Protein 5ZWU (pdb70)

Radius of gyration: 21.48 Å; Cα contacts (8 Å, |Δi|>4): 647; chains: 1; bounding box: 39×66×46 Å

CATH classification: 1.20.1050.90

Solvent-accessible surface area: 16243 Å² total; per-residue (Å²): 17,90,0,41,16,0,95,13,165,29,0,60,64,4,58,5,150,45,4,156,4,42,78,24,22,1,2,1,35,20,105,71,55,117,3,3,28,1,0,0,6,0,0,20,3,0,5,3,11,78,33,111,48,50,68,98,87,16,6,90,184,81,88,117,67,1,49,0,2,0,59,1,79,17,143,120,33,77,47,104,2,28,0,106,9,10,102,88,41,71,54,7,33,24,84,56,141,179,27,64,34,98,43,1,48,74,9,3,5,3,1,11,17,15,49,80,19,13,78,17,1,46,17,74,89,107,63,4,38,37,16,0,30,104,6,5,10,34,26,26,171,134,0,6,46,4,48,35,28,10,112,123,4,26,192,84,3,35,58,45,16,84,82,47,88,46,58,25,65,41,72,28,138,61,0,6,160,34,0,58,54,2,8,51,42,3,88,166,19,14,167,126,2,27,79,13,0,136,102,15,4,73,63,16,34,114,65,101,2,22,28,107,26,75,56,57,3,23,130,18,0,81,146,17,5,101,94,9,135,85,109,1,69,91,65,28,90,1,32,15,0,2,42,72,1,26,1,7,2,18,11,98,60,111,32,0,65,174,83,16,62,146,49,54,0,60,15,0,5,8,0,7,56,6,0,6,2,76,10,0,16,95,96,42,64,16,36,2,1,0,0,6,12,44,24,13,93,115,27,83,104,68,49,95,162,27,5,39,53,52,1,112,84,25,70,4,0,0,1,1,8,120,135,26,8,136,81,21,82,62,4,32,4,88,220,9,70,25,119,58,138

Sequence (341 aa):
MRRLLLFRQRNFRNLALEAYRRPPPGLSALVGANAQGKTSLLLGIHLALGGEVPLGLADLVRFGEEEAWLHAEEVETELGAYRRLEHRLGPGGREVLLNGKRVSLRTLWELPGSVLVSPLDLEAVLGPKEERRAYLDRLIARRFSRRYAALLSAYEKALRQRNALLKAGGEGLSAWDRELARYGDEIVALRRRFLRRFAPILREVHAALAAKEAGLRLEETAGEGVLRALEASRAEERERGQTLVGPHRDDLVFLLEGRPAHRFASRGEAKTLALALRLAEHRLLGEHHGEPPLLLVDEWGEELDEARRRAVLAYAQALPQAILAGLEAPPGVPVCSVVRGVVLCP

Secondary structure (DSSP, 8-state):
-EEEEEEEESBTT---S-B-PPSEEEEEE-S-HHHHHHHHHHHHHHTT------GGGTB-TT-S-EEEEEEEEETTEEEEEEEEEETTEEEEEETTEE--GGGGGGS--EEEE-TTHHHHHHS-HHHHHHHHHHHHHTT-HHHHHHHHHHHHHHHHHHHHHHTSS--THHHHHHHHHHHHHHHHHHHHHHHHHHHHHHHHHHHH-SSPEEEEEE-SSTT-HHHHHHHTHHHHHHHTS---SGGG-EEEEEETTEEHHHH--HHHHHHHHHHHHHHHHHHHHHHHSSPPEEEES-SSSS--HHHHHHHHHHHTTSSEEEEESSSPPTTS-EEEEETTEEE--

Foldseek 3Di:
DAWQKKAKDQFAQFDAGIDGDDWFEFEEAEDDQVLQQSVLVLQQVQLLDDDDDDPCNGGHPPDFKMKMWIWDQAPVGIWIWMWIDGPVGIFIDINRHTDPSLVSLLTQGEFELHPCQLCLLQDDQLSVLVVLLVLLVSQDVLSVVLVVQLVVLQVVLLVQLLVAPHPSVVSQVSNQVSQVVNVVSSVVVQVLLFVQLQVLLVQQDDWGKGKDKAFQAVVTSSVSCVVCVVVCSVVSHDQGTSSNIGMFMDTNRHGCNVPPDSVRSSSSSVSSRVSSQVVSCVSNVATHEYEYRALPDPDDPSNNCSVCVVSSPHRHYYYYHNDDPPPHQYWYADSNYTHRD

B-factor: mean 31.29, std 16.87, range [8.99, 182.15]

Nearest PDB structures (foldseek):
  8bpr-assembly1_B  TM=8.824E-01  e=1.760E-58  Thermus thermophilus HB8
  8a93-assembly1_A  TM=8.760E-01  e=4.533E-59  Thermus thermophilus HB8
  2o5v-assembly1_A  TM=8.937E-01  e=1.169E-32  Deinococcus radiodurans
  5z68-assembly2_C  TM=8.831E-01  e=7.562E-28  Caldanaerobacter subterraneus subsp. tengcongensis MB4
  5z69-assembly1_B  TM=8.453E-01  e=2.584E-28  Caldanaerobacter subterraneus subsp. tengcongensis MB4

InterPro domains:
  IPR001238 DNA-binding, RecF [MF_00365] (1-343)
  IPR001238 DNA-binding, RecF [TIGR00611] (9-315)
  IPR027417 P-loop containing nucleoside triphosphate hydrolase [G3DSA:3.40.50.300] (9-321)
  IPR027417 P-loop containing nucleoside triphosphate hydrolase [SSF52540] (1-314)
  IPR042174 DNA-binding RecF, domain 2 [G3DSA:1.20.1050.90] (116-288)

Organism: Thermus thermophilus (strain ATCC 27634 / DSM 579 / HB8) (NCBI:txid300852)

Structure (mmCIF, N/CA/C/O backbone):
data_5ZWU
#
_entry.id   5ZWU
#
_cell.length_a   37.700
_cell.length_b   74.380
_cell.length_c   153.359
_cell.angle_alpha   90.00
_cell.angle_beta   90.00
_cell.angle_gamma   90.00
#
_symmetry.space_group_name_H-M   'P 2 21 21'
#
loop_
_entity.id
_entity.type
_entity.pdbx_description
1 polymer 'DNA replication and repair protein RecF'
2 water water
#
loop_
_atom_site.group_PDB
_atom_site.id
_atom_site.type_symbol
_atom_site.label_atom_id
_atom_site.label_alt_id
_atom_site.label_comp_id
_atom_site.label_asym_id
_atom_site.label_entity_id
_atom_site.label_seq_id
_atom_site.pdbx_PDB_ins_code
_atom_site.Cartn_x
_atom_site.Cartn_y
_atom_site.Cartn_z
_atom_site.occupancy
_atom_site.B_iso_or_equiv
_atom_site.auth_seq_id
_atom_site.auth_comp_id
_atom_site.auth_asym_id
_atom_site.auth_atom_id
_atom_site.pdbx_PDB_model_num
ATOM 1 N N . MET A 1 1 ? -11.012 3.765 23.790 1.00 30.70 1 MET A N 1
ATOM 2 C CA . MET A 1 1 ? -12.018 3.598 22.659 1.00 29.10 1 MET A CA 1
ATOM 3 C C . MET A 1 1 ? -13.027 4.707 23.030 1.00 30.43 1 MET A C 1
ATOM 4 O O . MET A 1 1 ? -13.432 4.900 24.277 1.00 37.92 1 MET A O 1
ATOM 9 N N A ARG A 1 2 ? -13.431 5.470 22.028 0.50 20.73 2 ARG A N 1
ATOM 10 N N B ARG A 1 2 ? -13.473 5.388 22.003 0.50 21.56 2 ARG A N 1
ATOM 11 C CA A ARG A 1 2 ? -14.531 6.385 22.171 0.50 18.07 2 ARG A CA 1
ATOM 12 C CA B ARG A 1 2 ? -14.524 6.309 22.139 0.50 18.53 2 ARG A CA 1
ATOM 13 C C A ARG A 1 2 ? -15.469 6.231 20.991 0.50 15.72 2 ARG A C 1
ATOM 14 C C B ARG A 1 2 ? -15.447 6.093 20.963 0.50 16.14 2 ARG A C 1
ATOM 15 O O A ARG A 1 2 ? -15.051 6.418 19.851 0.50 15.78 2 ARG A O 1
ATOM 16 O O B ARG A 1 2 ? -14.999 6.044 19.817 0.50 18.24 2 ARG A O 1
ATOM 31 N N . LEU A 1 3 ? -16.700 5.825 21.261 1.00 13.26 3 LEU A N 1
ATOM 32 C CA . LEU A 1 3 ? -17.761 5.898 20.276 1.00 13.78 3 LEU A CA 1
ATOM 33 C C . LEU A 1 3 ? -18.221 7.326 20.199 1.00 13.47 3 LEU A C 1
ATOM 34 O O . LEU A 1 3 ? -18.715 7.880 21.167 1.00 15.16 3 LEU A O 1
ATOM 39 N N . LEU A 1 4 ? -18.044 7.942 19.009 1.00 14.20 4 LEU A N 1
ATOM 40 C CA . LEU A 1 4 ? -18.386 9.326 18.784 1.00 16.42 4 LEU A CA 1
ATOM 41 C C . LEU A 1 4 ? -19.798 9.498 18.269 1.00 16.37 4 LEU A C 1
ATOM 42 O O . LEU A 1 4 ? -20.488 10.441 18.653 1.00 17.97 4 LEU A O 1
ATOM 47 N N . LEU A 1 5 ? -20.241 8.543 17.470 1.00 15.30 5 LEU A N 1
ATOM 48 C CA . LEU A 1 5 ? -21.486 8.657 16.741 1.00 14.98 5 LEU A CA 1
ATOM 49 C C . LEU A 1 5 ? -21.978 7.290 16.294 1.00 14.51 5 LEU A C 1
ATOM 50 O O . LEU A 1 5 ? -21.238 6.458 15.785 1.00 15.65 5 LEU A O 1
ATOM 55 N N . PHE A 1 6 ? -23.269 7.095 16.532 1.00 15.10 6 PHE A N 1
ATOM 56 C CA . PHE A 1 6 ? -23.987 5.937 16.064 1.00 14.35 6 PHE A CA 1
ATOM 57 C C . PHE A 1 6 ? -25.193 6.406 15.240 1.00 15.43 6 PHE A C 1
ATOM 58 O O . PHE A 1 6 ? -25.930 7.283 15.667 1.00 17.67 6 PHE A O 1
ATOM 66 N N . ARG A 1 7 ? -25.318 5.841 14.030 1.00 15.28 7 ARG A N 1
ATOM 67 C CA . ARG A 1 7 ? -26.442 6.109 13.165 1.00 16.96 7 ARG A CA 1
ATOM 68 C C . ARG A 1 7 ? -27.036 4.770 12.696 1.00 17.71 7 ARG A C 1
ATOM 69 O O . ARG A 1 7 ? -26.392 3.736 12.713 1.00 17.04 7 ARG A O 1
ATOM 77 N N . GLN A 1 8 ? -28.319 4.775 12.363 1.00 19.60 8 GLN A N 1
ATOM 78 C CA . GLN A 1 8 ? -28.952 3.556 11.943 1.00 20.42 8 GLN A CA 1
ATOM 79 C C . GLN A 1 8 ? -30.117 3.903 11.042 1.00 21.44 8 GLN A C 1
ATOM 80 O O . GLN A 1 8 ? -30.589 5.057 11.049 1.00 21.94 8 GLN A O 1
ATOM 86 N N . ARG A 1 9 ? -30.533 2.896 10.271 1.00 18.22 9 ARG A N 1
ATOM 87 C CA . ARG A 1 9 ? -31.836 2.929 9.529 1.00 19.75 9 ARG A CA 1
ATOM 88 C C . ARG A 1 9 ? -32.485 1.542 9.559 1.00 21.89 9 ARG A C 1
ATOM 89 O O . ARG A 1 9 ? -31.810 0.548 9.259 1.00 22.88 9 ARG A O 1
ATOM 97 N N . ASN A 1 10 ? -33.789 1.478 9.966 1.00 20.18 10 ASN A N 1
ATOM 98 C CA . ASN A 1 10 ? -34.550 0.252 9.957 1.00 22.74 10 ASN A CA 1
ATOM 99 C C . ASN A 1 10 ? -34.036 -0.877 10.824 1.00 23.59 10 ASN A C 1
ATOM 100 O O . ASN A 1 10 ? -34.295 -2.045 10.538 1.00 26.47 10 ASN A O 1
ATOM 105 N N . PHE A 1 11 ? -33.267 -0.569 11.864 1.00 22.80 11 PHE A N 1
ATOM 106 C CA . PHE A 1 11 ? -32.821 -1.608 12.808 1.00 21.47 11 PHE A CA 1
ATOM 107 C C . PHE A 1 11 ? -33.842 -1.802 13.900 1.00 24.56 11 PHE A C 1
ATOM 108 O O . PHE A 1 11 ? -34.127 -0.863 14.609 1.00 24.64 11 PHE A O 1
ATOM 116 N N . ARG A 1 12 ? -34.392 -3.008 13.987 1.00 23.58 12 ARG A N 1
ATOM 117 C CA . ARG A 1 12 ? -35.404 -3.365 14.975 1.00 25.04 12 ARG A CA 1
ATOM 118 C C . ARG A 1 12 ? -36.436 -2.216 15.036 1.00 29.51 12 ARG A C 1
ATOM 119 O O . ARG A 1 12 ? -36.920 -1.825 13.955 1.00 32.25 12 ARG A O 1
ATOM 127 N N . ASN A 1 13 ? -36.696 -1.650 16.231 1.00 31.85 13 ASN A N 1
ATOM 128 C CA . ASN A 1 13 ? -37.629 -0.593 16.515 1.00 28.57 13 ASN A CA 1
ATOM 129 C C . ASN A 1 13 ? -37.043 0.832 16.667 1.00 33.23 13 ASN A C 1
ATOM 130 O O . ASN A 1 13 ? -37.728 1.721 17.236 1.00 35.16 13 ASN A O 1
ATOM 135 N N . LEU A 1 14 ? -35.809 1.067 16.212 1.00 27.20 14 LEU A N 1
ATOM 136 C CA . LEU A 1 14 ? -35.174 2.389 16.321 1.00 30.67 14 LEU A CA 1
ATOM 137 C C . LEU A 1 14 ? -35.602 3.412 15.264 1.00 29.83 14 LEU A C 1
ATOM 138 O O . LEU A 1 14 ? -35.917 3.016 14.102 1.00 30.89 14 LEU A O 1
ATOM 143 N N . ALA A 1 15 ? -35.626 4.716 15.650 1.00 28.43 15 ALA A N 1
ATOM 144 C CA . ALA A 1 15 ? -35.939 5.806 14.732 1.00 30.28 15 ALA A CA 1
ATOM 145 C C . ALA A 1 15 ? -34.907 6.888 14.727 1.00 34.33 15 ALA A C 1
ATOM 146 O O . ALA A 1 15 ? -35.080 7.852 14.003 1.00 36.34 15 ALA A O 1
ATOM 148 N N . LEU A 1 16 ? -33.812 6.742 15.472 1.00 33.62 16 LEU A N 1
ATOM 149 C CA . LEU A 1 16 ? -32.916 7.839 15.640 1.00 29.58 16 LEU A CA 1
ATOM 150 C C . LEU A 1 16 ? -32.195 8.039 14.345 1.00 27.22 16 LEU A C 1
ATOM 151 O O . LEU A 1 16 ? -31.971 7.059 13.597 1.00 28.94 16 LEU A O 1
ATOM 156 N N . GLU A 1 17 ? -31.804 9.296 14.101 1.00 32.56 17 GLU A N 1
ATOM 157 C CA . GLU A 1 17 ? -30.872 9.577 13.005 1.00 37.51 17 GLU A CA 1
ATOM 158 C C . GLU A 1 17 ? -29.452 9.537 13.507 1.00 31.58 17 GLU A C 1
ATOM 159 O O . GLU A 1 17 ? -28.607 9.016 12.784 1.00 40.21 17 GLU A O 1
ATOM 165 N N . ALA A 1 18 ? -29.197 10.055 14.722 1.00 25.48 18 ALA A N 1
ATOM 166 C CA . ALA A 1 18 ? -27.894 10.036 15.243 1.00 27.02 18 ALA A CA 1
ATOM 167 C C . ALA A 1 18 ? -27.955 9.913 16.778 1.00 27.91 18 ALA A C 1
ATOM 168 O O . ALA A 1 18 ? -28.906 10.362 17.400 1.00 36.11 18 ALA A O 1
ATOM 170 N N . TYR A 1 19 ? -26.963 9.268 17.355 1.00 24.02 19 TYR A N 1
ATOM 171 C CA . TYR A 1 19 ? -26.768 9.225 18.845 1.00 22.51 19 TYR A CA 1
ATOM 172 C C . TYR A 1 19 ? -25.315 9.469 19.098 1.00 20.03 19 TYR A C 1
ATOM 173 O O . TYR A 1 19 ? -24.465 8.764 18.500 1.00 17.84 19 TYR A O 1
ATOM 182 N N . ARG A 1 20 ? -25.030 10.461 19.955 1.00 20.17 20 ARG A N 1
ATOM 183 C CA A ARG A 1 20 ? -23.674 10.897 20.240 0.50 19.74 20 ARG A CA 1
ATOM 184 C CA B ARG A 1 20 ? -23.676 10.882 20.229 0.50 19.05 20 ARG A CA 1
ATOM 185 C C . ARG A 1 20 ? -23.478 10.730 21.736 1.00 20.13 20 ARG A C 1
ATOM 186 O O . ARG A 1 20 ? -23.730 11.670 22.481 1.00 24.83 20 ARG A O 1
ATOM 201 N N . PRO A 1 21 ? -23.074 9.530 22.167 1.00 16.65 21 PRO A N 1
ATOM 202 C CA . PRO A 1 21 ? -22.880 9.343 23.620 1.00 17.13 21 PRO A CA 1
ATOM 203 C C . PRO A 1 21 ? -21.796 10.209 24.132 1.00 19.03 21 PRO A C 1
ATOM 204 O O . PRO A 1 21 ? -20.808 10.445 23.446 1.00 23.50 21 PRO A O 1
ATOM 208 N N . PRO A 1 22 ? -21.881 10.617 25.384 1.00 21.96 22 PRO A N 1
ATOM 209 C CA . PRO A 1 22 ? -20.713 11.332 25.916 1.00 22.18 22 PRO A CA 1
ATOM 210 C C . PRO A 1 22 ? -19.528 10.413 26.219 1.00 19.65 22 PRO A C 1
ATOM 211 O O . PRO A 1 22 ? -19.701 9.220 26.323 1.00 17.67 22 PRO A O 1
ATOM 215 N N . PRO A 1 23 ? -18.322 10.997 26.442 1.00 19.45 23 PRO A N 1
ATOM 216 C CA . PRO A 1 23 ? -17.252 10.210 27.031 1.00 20.49 23 PRO A CA 1
ATOM 217 C C . PRO A 1 23 ? -17.641 9.824 28.439 1.00 17.16 23 PRO A C 1
ATOM 218 O O . PRO A 1 23 ? -18.594 10.337 29.023 1.00 17.25 23 PRO A O 1
ATOM 222 N N . GLY A 1 24 ? -16.936 8.858 28.921 1.00 15.78 24 GLY A N 1
ATOM 223 C CA . GLY A 1 24 ? -17.143 8.379 30.297 1.00 14.69 24 GLY A CA 1
ATOM 224 C C . GLY A 1 24 ? -18.396 7.526 30.383 1.00 15.34 24 GLY A C 1
ATOM 225 O O . GLY A 1 24 ? -18.770 6.807 29.439 1.00 13.44 24 GLY A O 1
ATOM 226 N N . LEU A 1 25 ? -19.014 7.559 31.548 1.00 12.51 25 LEU A N 1
ATOM 227 C CA . LEU A 1 25 ? -20.114 6.699 31.847 1.00 13.84 25 LEU A CA 1
ATOM 228 C C . LEU A 1 25 ? -21.408 7.451 31.708 1.00 12.77 25 LEU A C 1
ATOM 229 O O . LEU A 1 25 ? -21.545 8.553 32.280 1.00 15.21 25 LEU A O 1
ATOM 234 N N . SER A 1 26 ? -22.356 6.872 30.972 1.00 12.80 26 SER A N 1
ATOM 235 C CA . SER A 1 26 ? -23.659 7.445 30.842 1.00 15.07 26 SER A CA 1
ATOM 236 C C . SER A 1 26 ? -24.720 6.368 30.878 1.00 13.83 26 SER A C 1
ATOM 237 O O . SER A 1 26 ? -24.437 5.187 30.831 1.00 13.05 26 SER A O 1
ATOM 240 N N . ALA A 1 27 ? -25.969 6.828 31.037 1.00 14.26 27 ALA A N 1
ATOM 241 C CA . ALA A 1 27 ? -27.113 5.888 31.183 1.00 15.63 27 ALA A CA 1
ATOM 242 C C . ALA A 1 27 ? -28.259 6.283 30.268 1.00 16.63 27 ALA A C 1
ATOM 243 O O . ALA A 1 27 ? -28.451 7.475 29.999 1.00 20.79 27 ALA A O 1
ATOM 245 N N . LEU A 1 28 ? -28.952 5.270 29.757 1.00 16.32 28 LEU A N 1
ATOM 246 C CA . LEU A 1 28 ? -30.116 5.451 28.925 1.00 17.99 28 LEU A CA 1
ATOM 247 C C . LEU A 1 28 ? -31.286 5.142 29.794 1.00 20.67 28 LEU A C 1
ATOM 248 O O . LEU A 1 28 ? -31.324 4.078 30.484 1.00 24.24 28 LEU A O 1
ATOM 253 N N . VAL A 1 29 ? -32.232 6.079 29.806 1.00 19.84 29 VAL A N 1
ATOM 254 C CA . VAL A 1 29 ? -33.440 5.913 30.604 1.00 23.23 29 VAL A CA 1
ATOM 255 C C . VAL A 1 29 ? -34.631 6.085 29.686 1.00 21.35 29 VAL A C 1
ATOM 256 O O . VAL A 1 29 ? -34.513 6.548 28.540 1.00 28.28 29 VAL A O 1
ATOM 260 N N . GLY A 1 30 ? -35.779 5.652 30.162 1.00 24.96 30 GLY A N 1
ATOM 261 C CA . GLY A 1 30 ? -37.005 5.632 29.382 1.00 24.67 30 GLY A CA 1
ATOM 262 C C . GLY A 1 30 ? -37.856 4.435 29.746 1.00 25.09 30 GLY A C 1
ATOM 263 O O . GLY A 1 30 ? -37.368 3.405 30.208 1.00 27.68 30 GLY A O 1
ATOM 264 N N . ALA A 1 31 ? -39.132 4.566 29.442 1.00 24.97 31 ALA A N 1
ATOM 265 C CA . ALA A 1 31 ? -40.101 3.522 29.724 1.00 28.00 31 ALA A CA 1
ATOM 266 C C . ALA A 1 31 ? -40.018 2.310 28.815 1.00 26.37 31 ALA A C 1
ATOM 267 O O . ALA A 1 31 ? -40.498 1.241 29.205 1.00 29.39 31 ALA A O 1
ATOM 269 N N . ASN A 1 32 ? -39.422 2.474 27.629 1.00 19.14 32 ASN A N 1
ATOM 270 C CA . ASN A 1 32 ? -39.393 1.389 26.685 1.00 18.01 32 ASN A CA 1
ATOM 271 C C . ASN A 1 32 ? -38.089 0.641 26.781 1.00 15.94 32 ASN A C 1
ATOM 272 O O . ASN A 1 32 ? -37.050 1.022 26.167 1.00 19.85 32 ASN A O 1
ATOM 277 N N . ALA A 1 33 ? -38.126 -0.455 27.484 1.00 15.58 33 ALA A N 1
ATOM 278 C CA . ALA A 1 33 ? -36.937 -1.261 27.641 1.00 15.66 33 ALA A CA 1
ATOM 279 C C . ALA A 1 33 ? -36.476 -1.929 26.345 1.00 13.56 33 ALA A C 1
ATOM 280 O O . ALA A 1 33 ? -35.264 -2.171 26.120 1.00 16.38 33 ALA A O 1
ATOM 282 N N . GLN A 1 34 ? -37.434 -2.231 25.488 1.00 17.07 34 GLN A N 1
ATOM 283 C CA . GLN A 1 34 ? -37.098 -2.860 24.211 1.00 16.37 34 GLN A CA 1
ATOM 284 C C . GLN A 1 34 ? -36.278 -1.892 23.325 1.00 14.74 34 GLN A C 1
ATOM 285 O O . GLN A 1 34 ? -35.361 -2.338 22.609 1.00 16.95 34 GLN A O 1
ATOM 291 N N . GLY A 1 35 ? -36.655 -0.630 23.320 1.00 17.37 35 GLY A N 1
ATOM 292 C CA . GLY A 1 35 ? -35.911 0.387 22.603 1.00 17.65 35 GLY A CA 1
ATOM 293 C C . GLY A 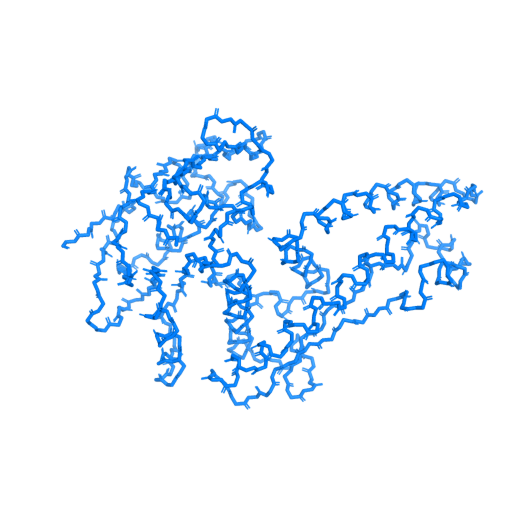1 35 ? -34.474 0.524 23.034 1.00 15.27 35 GLY A C 1
ATOM 294 O O . GLY A 1 35 ? -33.514 0.604 22.256 1.00 17.95 35 GLY A O 1
ATOM 295 N N . LYS A 1 36 ? -34.287 0.483 24.337 1.00 14.56 36 LYS A N 1
ATOM 296 C CA . LYS A 1 36 ? -32.947 0.550 24.879 1.00 16.86 36 LYS A CA 1
ATOM 297 C C . LYS A 1 36 ? -32.145 -0.682 24.523 1.00 14.82 36 LYS A C 1
ATOM 298 O O . LYS A 1 36 ? -30.944 -0.571 24.178 1.00 14.54 36 LYS A O 1
ATOM 304 N N . THR A 1 37 ? -32.764 -1.870 24.638 1.00 14.04 37 THR A N 1
ATOM 305 C CA . THR A 1 37 ? -32.093 -3.099 24.320 1.00 13.61 37 THR A CA 1
ATOM 306 C C . THR A 1 37 ? -31.652 -3.114 22.834 1.00 14.05 37 THR A C 1
ATOM 307 O O . THR A 1 37 ? -30.549 -3.495 22.528 1.00 15.95 37 THR A O 1
ATOM 311 N N . SER A 1 38 ? -32.534 -2.608 21.954 1.00 13.92 38 SER A N 1
ATOM 312 C CA . SER A 1 38 ? -32.181 -2.510 20.522 1.00 15.28 38 SER A CA 1
ATOM 313 C C . SER A 1 38 ? -31.095 -1.545 20.249 1.00 16.13 38 SER A C 1
ATOM 314 O O . SER A 1 38 ? -30.264 -1.803 19.384 1.00 16.72 38 SER A O 1
ATOM 317 N N . LEU A 1 39 ? -31.081 -0.429 20.960 1.00 14.10 39 LEU A N 1
ATOM 318 C CA . LEU A 1 39 ? -30.023 0.562 20.785 1.00 13.66 39 LEU A CA 1
ATOM 319 C C . LEU A 1 39 ? -28.644 -0.037 21.148 1.00 11.90 39 LEU A C 1
ATOM 320 O O . LEU A 1 39 ? -27.664 0.080 20.411 1.00 13.82 39 LEU A O 1
ATOM 325 N N . LEU A 1 40 ? -28.554 -0.642 22.341 1.00 12.80 40 LEU A N 1
ATOM 326 C CA . LEU A 1 40 ? -27.328 -1.256 22.755 1.00 12.83 40 LEU A CA 1
ATOM 327 C C . LEU A 1 40 ? -26.889 -2.388 21.801 1.00 11.69 40 LEU A C 1
ATOM 328 O O . LEU A 1 40 ? -25.676 -2.521 21.494 1.00 13.48 40 LEU A O 1
ATOM 333 N N . LEU A 1 41 ? -27.852 -3.167 21.344 1.00 12.87 41 LEU A N 1
ATOM 334 C CA . LEU A 1 41 ? -27.546 -4.269 20.431 1.00 13.46 41 LEU A CA 1
ATOM 335 C C . LEU A 1 41 ? -27.072 -3.685 19.086 1.00 14.63 41 LEU A C 1
ATOM 336 O O . LEU A 1 41 ? -26.094 -4.210 18.542 1.00 15.03 41 LEU A O 1
ATOM 341 N N . GLY A 1 42 ? -27.705 -2.613 18.612 1.00 12.95 42 GLY A N 1
ATOM 342 C CA . GLY A 1 42 ? -27.302 -1.974 17.324 1.00 15.40 42 GLY A CA 1
ATOM 343 C C . GLY A 1 42 ? -25.885 -1.455 17.409 1.00 12.25 42 GLY A C 1
ATOM 344 O O . GLY A 1 42 ? -25.072 -1.601 16.470 1.00 13.44 42 GLY A O 1
ATOM 345 N N . ILE A 1 43 ? -25.521 -0.833 18.542 1.00 12.68 43 ILE A N 1
ATOM 346 C CA . ILE A 1 43 ? -24.156 -0.339 18.755 1.00 11.45 43 ILE A CA 1
ATOM 347 C C . ILE A 1 43 ? -23.205 -1.495 18.746 1.00 10.88 43 ILE A C 1
ATOM 348 O O . ILE A 1 43 ? -22.135 -1.439 18.069 1.00 12.28 43 ILE A O 1
ATOM 353 N N . HIS A 1 44 ? -23.535 -2.551 19.499 1.00 10.84 44 HIS A N 1
ATOM 354 C CA . HIS A 1 44 ? -22.648 -3.716 19.572 1.00 11.40 44 HIS A CA 1
ATOM 355 C C . HIS A 1 44 ? -22.393 -4.301 18.184 1.00 12.32 44 HIS A C 1
ATOM 356 O O . HIS A 1 44 ? -21.224 -4.649 17.882 1.00 13.70 44 HIS A O 1
ATOM 363 N N . LEU A 1 45 ? -23.453 -4.487 17.400 1.00 13.07 45 LEU A N 1
ATOM 364 C CA . LEU A 1 45 ? -23.266 -5.056 16.063 1.00 12.30 45 LEU A CA 1
ATOM 365 C C . LEU A 1 45 ? -22.484 -4.085 15.205 1.00 13.20 45 LEU A C 1
ATOM 366 O O . LEU A 1 45 ? -21.643 -4.521 14.423 1.00 13.92 45 LEU A O 1
ATOM 371 N N . ALA A 1 46 ? -22.740 -2.794 15.318 1.00 11.93 46 ALA A N 1
ATOM 372 C CA . ALA A 1 46 ? -21.948 -1.767 14.563 1.00 12.78 46 ALA A CA 1
ATOM 373 C C . ALA A 1 46 ? -20.487 -1.867 14.789 1.00 12.09 46 ALA A C 1
ATOM 374 O O . ALA A 1 46 ? -19.646 -1.638 13.890 1.00 14.31 46 ALA A O 1
ATOM 376 N N . LEU A 1 47 ? -20.140 -2.193 16.030 1.00 12.59 47 LEU A N 1
ATOM 377 C CA . LEU A 1 47 ? -18.732 -2.321 16.358 1.00 11.81 47 LEU A CA 1
ATOM 378 C C . LEU A 1 47 ? -18.128 -3.691 16.089 1.00 16.33 47 LEU A C 1
ATOM 379 O O . LEU A 1 47 ? -16.945 -3.897 16.392 1.00 16.68 47 LEU A O 1
ATOM 384 N N . GLY A 1 48 ? -18.895 -4.617 15.497 1.00 13.71 48 GLY A N 1
ATOM 385 C CA . GLY A 1 48 ? -18.373 -5.913 15.140 1.00 16.22 48 GLY A CA 1
ATOM 386 C C . GLY A 1 48 ? -18.921 -7.105 15.871 1.00 17.18 48 GLY A C 1
ATOM 387 O O . GLY A 1 48 ? -18.429 -8.206 15.654 1.00 19.52 48 GLY A O 1
ATOM 388 N N . GLY A 1 49 ? -19.913 -6.863 16.755 1.00 16.43 49 GLY A N 1
ATOM 389 C CA . GLY A 1 49 ? -20.576 -7.913 17.479 1.00 20.70 49 GLY A CA 1
ATOM 390 C C . GLY A 1 49 ? -21.346 -8.879 16.622 1.00 24.90 49 GLY A C 1
ATOM 391 O O . GLY A 1 49 ? -21.692 -8.581 15.486 1.00 23.10 49 GLY A O 1
ATOM 392 N N . GLU A 1 50 ? -21.704 -9.998 17.206 1.00 32.24 50 GLU A N 1
ATOM 393 C CA . GLU A 1 50 ? -22.542 -10.971 16.541 1.00 39.20 50 GLU A CA 1
ATOM 394 C C . GLU A 1 50 ? -23.619 -11.336 17.483 1.00 46.25 50 GLU A C 1
ATOM 395 O O . GLU A 1 50 ? -23.355 -11.335 18.668 1.00 63.36 50 GLU A O 1
ATOM 401 N N . VAL A 1 51 ? -24.823 -11.582 16.983 1.00 46.27 51 VAL A N 1
ATOM 402 C CA . VAL A 1 51 ? -25.910 -12.177 17.807 1.00 45.61 51 VAL A CA 1
ATOM 403 C C . VAL A 1 51 ? -26.784 -13.108 16.966 1.00 51.21 51 VAL A C 1
ATOM 404 O O . VAL A 1 51 ? -26.912 -12.910 15.773 1.00 60.40 51 VAL A O 1
ATOM 408 N N . PRO A 1 52 ? -27.401 -14.116 17.602 1.00 53.41 52 PRO A N 1
ATOM 409 C CA . PRO A 1 52 ? -28.319 -15.125 17.019 1.00 47.88 52 PRO A CA 1
ATOM 410 C C . PRO A 1 52 ? -29.745 -14.759 16.532 1.00 52.14 52 PRO A C 1
ATOM 411 O O . PRO A 1 52 ? -30.705 -15.395 16.995 1.00 77.23 52 PRO A O 1
ATOM 415 N N . LEU A 1 53 ? -29.906 -13.850 15.587 1.00 48.09 53 LEU A N 1
ATOM 416 C CA . LEU A 1 53 ? -31.227 -13.348 15.268 1.00 46.03 53 LEU A CA 1
ATOM 417 C C . LEU A 1 53 ? -31.601 -13.416 13.766 1.00 51.25 53 LEU A C 1
ATOM 418 O O . LEU A 1 53 ? -30.923 -12.896 12.906 1.00 43.65 53 LEU A O 1
ATOM 423 N N . GLY A 1 54 ? -32.766 -13.993 13.486 1.00 53.87 54 GLY A N 1
ATOM 424 C CA . GLY A 1 54 ? -33.337 -13.872 12.167 1.00 59.15 54 GLY A CA 1
ATOM 425 C C . GLY A 1 54 ? -33.394 -12.409 11.729 1.00 53.98 54 GLY A C 1
ATOM 426 O O . GLY A 1 54 ? -33.589 -11.460 12.539 1.00 57.83 54 GLY A O 1
ATOM 427 N N . LEU A 1 55 ? -33.228 -12.244 10.429 1.00 43.21 55 LEU A N 1
ATOM 428 C CA . LEU A 1 55 ? -33.358 -10.972 9.778 1.00 45.62 55 LEU A CA 1
ATOM 429 C C . LEU A 1 55 ? -34.662 -10.197 10.194 1.00 47.13 55 LEU A C 1
ATOM 430 O O . LEU A 1 55 ? -34.564 -8.975 10.437 1.00 47.73 55 LEU A O 1
ATOM 435 N N . ALA A 1 56 ? -35.829 -10.869 10.363 1.00 47.19 56 ALA A N 1
ATOM 436 C CA . ALA A 1 56 ? -37.062 -10.161 10.829 1.00 44.05 56 ALA A CA 1
ATOM 437 C C . ALA A 1 56 ? -36.919 -9.674 12.275 1.00 42.83 56 ALA A C 1
ATOM 438 O O . ALA A 1 56 ? -37.677 -8.804 12.731 1.00 56.97 56 ALA A O 1
ATOM 440 N N . ASP A 1 57 ? -35.969 -10.248 13.005 1.00 39.88 57 ASP A N 1
ATOM 441 C CA . ASP A 1 57 ? -35.566 -9.671 14.337 1.00 40.21 57 ASP A CA 1
ATOM 442 C C . ASP A 1 57 ? -34.357 -8.771 14.373 1.00 35.82 57 ASP A C 1
ATOM 443 O O . ASP A 1 57 ? -33.983 -8.311 15.462 1.00 44.37 57 ASP A O 1
ATOM 448 N N . LEU A 1 58 ? -33.684 -8.574 13.237 1.00 32.81 58 LEU A N 1
ATOM 449 C CA . LEU A 1 58 ? -32.778 -7.434 13.115 1.00 35.48 58 LEU A CA 1
ATOM 450 C C . LEU A 1 58 ? -33.336 -6.274 12.291 1.00 29.22 58 LEU A C 1
ATOM 451 O O . LEU A 1 58 ? -33.063 -5.140 12.588 1.00 29.90 58 LEU A O 1
ATOM 456 N N . VAL A 1 59 ? -34.041 -6.585 11.185 1.00 32.94 59 VAL A N 1
ATOM 457 C CA . VAL A 1 59 ? -34.647 -5.549 10.326 1.00 35.13 59 VAL A CA 1
ATOM 458 C C . VAL A 1 59 ? -36.100 -5.186 10.713 1.00 31.26 59 VAL A C 1
ATOM 459 O O . VAL A 1 59 ? -36.887 -6.069 10.946 1.00 45.17 59 VAL A O 1
ATOM 463 N N . ARG A 1 60 ? -36.422 -3.884 10.740 1.00 31.93 60 ARG A N 1
ATOM 464 C CA . ARG A 1 60 ? -37.751 -3.361 10.978 1.00 31.69 60 ARG A CA 1
ATOM 465 C C . ARG A 1 60 ? -38.771 -4.072 10.105 1.00 32.77 60 ARG A C 1
ATOM 466 O O . ARG A 1 60 ? -38.518 -4.301 8.862 1.00 40.23 60 ARG A O 1
ATOM 474 N N . PHE A 1 61 ? -39.885 -4.412 10.736 1.00 34.74 61 PHE A N 1
ATOM 475 C CA . PHE A 1 61 ? -41.130 -4.939 10.062 1.00 33.20 61 PHE A CA 1
ATOM 476 C C . PHE A 1 61 ? -41.461 -4.159 8.840 1.00 39.39 61 PHE A C 1
ATOM 477 O O . PHE A 1 61 ? -41.524 -2.898 8.867 1.00 43.07 61 PHE A O 1
ATOM 485 N N . GLY A 1 62 ? -41.622 -4.906 7.757 1.00 37.75 62 GLY A N 1
ATOM 486 C CA . GLY A 1 62 ? -42.034 -4.334 6.474 1.00 41.12 62 GLY A CA 1
ATOM 487 C C . GLY A 1 62 ? -40.903 -3.712 5.672 1.00 40.01 62 GLY A C 1
ATOM 488 O O . GLY A 1 62 ? -41.149 -3.090 4.661 1.00 44.37 62 GLY A O 1
ATOM 489 N N . GLU A 1 63 ? -39.654 -3.858 6.139 1.00 39.81 63 GLU A N 1
ATOM 490 C CA . GLU A 1 63 ? -38.494 -3.307 5.483 1.00 32.98 63 GLU A CA 1
ATOM 491 C C . GLU A 1 63 ? -37.561 -4.451 5.010 1.00 29.18 63 GLU A C 1
ATOM 492 O O . GLU A 1 63 ? -37.631 -5.617 5.443 1.00 37.54 63 GLU A O 1
ATOM 498 N N . GLU A 1 64 ? -36.746 -4.114 4.030 1.00 30.88 64 GLU A N 1
ATOM 499 C CA . GLU A 1 64 ? -35.840 -5.065 3.427 1.00 34.26 64 GLU A CA 1
ATOM 500 C C . GLU A 1 64 ? -34.497 -5.148 4.112 1.00 29.14 64 GLU A C 1
ATOM 501 O O . GLU A 1 64 ? -33.950 -6.231 4.324 1.00 34.63 64 GLU A O 1
ATOM 507 N N . GLU A 1 65 ? -33.904 -3.996 4.343 1.00 29.90 65 GLU A N 1
ATOM 508 C CA . GLU A 1 65 ? -32.557 -4.001 4.949 1.00 31.35 65 GLU A CA 1
ATOM 509 C C . GLU A 1 65 ? -32.425 -3.016 6.087 1.00 27.01 65 GLU A C 1
ATOM 510 O O . GLU A 1 65 ? -33.213 -2.068 6.201 1.00 30.60 65 GLU A O 1
ATOM 516 N N . ALA A 1 66 ? -31.489 -3.313 6.975 1.00 27.85 66 ALA A N 1
ATOM 517 C CA . ALA A 1 66 ? -31.095 -2.378 8.015 1.00 22.17 66 ALA A CA 1
ATOM 518 C C . ALA A 1 66 ? -29.670 -1.884 7.758 1.00 23.29 66 ALA A C 1
ATOM 519 O O . ALA A 1 66 ? -28.854 -2.607 7.166 1.00 24.71 66 ALA A O 1
ATOM 521 N N . TRP A 1 67 ? -29.387 -0.674 8.231 1.00 20.48 67 TRP A N 1
ATOM 522 C CA . TRP A 1 67 ? -28.068 -0.116 8.174 1.00 18.07 67 TRP A CA 1
ATOM 523 C C . TRP A 1 67 ? -27.639 0.350 9.555 1.00 18.22 67 TRP A C 1
ATOM 524 O O . TRP A 1 67 ? -28.444 0.897 10.321 1.00 19.25 67 TRP A O 1
ATOM 535 N N . LEU A 1 68 ? -26.346 0.140 9.833 1.00 16.84 68 LEU A N 1
ATOM 536 C CA . LEU A 1 68 ? -25.724 0.588 11.085 1.00 17.10 68 LEU A CA 1
ATOM 537 C C . LEU A 1 68 ? -24.439 1.277 10.770 1.00 16.13 68 LEU A C 1
ATOM 538 O O . LEU A 1 68 ? -23.706 0.856 9.839 1.00 18.47 68 LEU A O 1
ATOM 543 N N . HIS A 1 69 ? -24.141 2.344 11.495 1.00 16.06 69 HIS A N 1
ATOM 544 C CA . HIS A 1 69 ? -22.894 3.107 11.330 1.00 14.29 69 HIS A CA 1
ATOM 545 C C . HIS A 1 69 ? -22.360 3.556 12.676 1.00 15.95 69 HIS A C 1
ATOM 546 O O . HIS A 1 69 ? -23.153 4.073 13.504 1.00 17.12 69 HIS A O 1
ATOM 553 N N . ALA A 1 70 ? -21.055 3.356 12.863 1.00 14.10 70 ALA A N 1
ATOM 554 C CA . ALA A 1 70 ? -20.392 3.845 14.040 1.00 14.34 70 ALA A CA 1
ATOM 555 C C . ALA A 1 70 ? -19.141 4.591 13.636 1.00 13.54 70 ALA A C 1
ATOM 556 O O . ALA A 1 70 ? -18.384 4.113 12.765 1.00 17.52 70 ALA A O 1
ATOM 558 N N A GLU A 1 71 ? -18.875 5.700 14.321 0.50 13.42 71 GLU A N 1
ATOM 559 N N B GLU A 1 71 ? -18.915 5.752 14.239 0.50 12.25 71 GLU A N 1
ATOM 560 C CA A GLU A 1 71 ? -17.655 6.501 14.174 0.50 15.57 71 GLU A CA 1
ATOM 561 C CA B GLU A 1 71 ? -17.613 6.408 14.171 0.50 12.99 71 GLU A CA 1
ATOM 562 C C A GLU A 1 71 ? -16.923 6.401 15.529 0.50 14.08 71 GLU A C 1
ATOM 563 C C B GLU A 1 71 ? -16.973 6.230 15.536 0.50 13.44 71 GLU A C 1
ATOM 564 O O A GLU A 1 71 ? -17.480 6.830 16.528 0.50 12.89 71 GLU A O 1
ATOM 565 O O B GLU A 1 71 ? -17.630 6.454 16.540 0.50 13.54 71 GLU A O 1
ATOM 576 N N . VAL A 1 72 ? -15.705 5.833 15.533 1.00 13.19 72 VAL A N 1
ATOM 577 C CA . VAL A 1 72 ? -14.940 5.588 16.720 1.00 12.98 72 VAL A CA 1
ATOM 578 C C . VAL A 1 72 ? -13.578 6.234 16.638 1.00 13.82 72 VAL A C 1
ATOM 579 O O . VAL A 1 72 ? -13.010 6.424 15.517 1.00 16.45 72 VAL A O 1
ATOM 583 N N . GLU A 1 73 ? -13.031 6.523 17.813 1.00 15.86 73 GLU A N 1
ATOM 584 C CA . GLU A 1 73 ? -11.644 6.856 17.979 1.00 15.64 73 GLU A CA 1
ATOM 585 C C . GLU A 1 73 ? -10.962 5.787 18.817 1.00 16.10 73 GLU A C 1
ATOM 586 O O . GLU A 1 73 ? -11.482 5.408 19.895 1.00 20.12 73 GLU A O 1
ATOM 592 N N . THR A 1 74 ? -9.822 5.288 18.338 1.00 17.99 74 THR A N 1
ATOM 593 C CA . THR A 1 74 ? -9.152 4.201 19.016 1.00 17.88 74 THR A CA 1
ATOM 594 C C . THR A 1 74 ? -7.705 4.557 19.119 1.00 18.61 74 THR A C 1
ATOM 595 O O . THR A 1 74 ? -7.266 5.562 18.551 1.00 18.17 74 THR A O 1
ATOM 599 N N . GLU A 1 75 ? -6.950 3.704 19.808 1.00 18.33 75 GLU A N 1
ATOM 600 C CA . GLU A 1 75 ? -5.507 3.859 19.902 1.00 20.42 75 GLU A CA 1
ATOM 601 C C . GLU A 1 75 ? -4.847 3.750 18.519 1.00 22.88 75 GLU A C 1
ATOM 602 O O . GLU A 1 75 ? -3.797 4.288 18.316 1.00 26.86 75 GLU A O 1
ATOM 608 N N . LEU A 1 76 ? -5.515 3.055 17.602 1.00 23.89 76 LEU A N 1
ATOM 609 C CA . LEU A 1 76 ? -5.084 2.834 16.213 1.00 24.30 76 LEU A CA 1
ATOM 610 C C . LEU A 1 76 ? -5.494 3.940 15.228 1.00 20.47 76 LEU A C 1
ATOM 611 O O . LEU A 1 76 ? -5.023 3.940 14.085 1.00 28.19 76 LEU A O 1
ATOM 616 N N . GLY A 1 77 ? -6.303 4.893 15.700 1.00 21.52 77 GLY A N 1
ATOM 617 C CA . GLY A 1 77 ? -6.833 6.008 14.903 1.00 18.92 77 GLY A CA 1
ATOM 618 C C . GLY A 1 77 ? -8.352 6.082 14.874 1.00 19.77 77 GLY A C 1
ATOM 619 O O . GLY A 1 77 ? -9.063 5.401 15.653 1.00 17.81 77 GLY A O 1
ATOM 620 N N . ALA A 1 78 ? -8.859 6.905 13.936 1.00 19.66 78 ALA A N 1
ATOM 621 C CA . ALA A 1 78 ? -10.297 7.119 13.720 1.00 21.73 78 ALA A CA 1
ATOM 622 C C . ALA A 1 78 ? -10.818 6.149 12.650 1.00 15.49 78 ALA A C 1
ATOM 623 O O . ALA A 1 78 ? -10.203 5.966 11.569 1.00 20.40 78 ALA A O 1
ATOM 625 N N . TYR A 1 79 ? -11.976 5.550 12.920 1.00 15.12 79 TYR A N 1
ATOM 626 C CA . TYR A 1 79 ? -12.556 4.563 12.007 1.00 14.34 79 TYR A CA 1
ATOM 627 C C . TYR A 1 79 ? -14.052 4.785 11.846 1.00 13.90 79 TYR A C 1
ATOM 628 O O . TYR A 1 79 ? -14.755 5.123 12.791 1.00 14.23 79 TYR A O 1
ATOM 637 N N A ARG A 1 80 ? -14.528 4.522 10.632 0.50 15.43 80 ARG A N 1
ATOM 638 N N B ARG A 1 80 ? -14.530 4.573 10.618 0.50 16.18 80 ARG A N 1
ATOM 639 C CA A ARG A 1 80 ? -15.927 4.550 10.306 0.50 14.53 80 ARG A CA 1
ATOM 640 C CA B ARG A 1 80 ? -15.940 4.605 10.271 0.50 15.41 80 ARG A CA 1
ATOM 641 C C A ARG A 1 80 ? -16.325 3.140 9.948 0.50 13.99 80 ARG A C 1
ATOM 642 C C B ARG A 1 80 ? -16.355 3.175 9.920 0.50 14.40 80 ARG A C 1
ATOM 643 O O A ARG A 1 80 ? -15.749 2.517 9.054 0.50 14.42 80 ARG A O 1
ATOM 644 O O B ARG A 1 80 ? -15.815 2.575 8.993 0.50 15.19 80 ARG A O 1
ATOM 659 N N . LEU A 1 81 ? -17.265 2.605 10.713 1.00 13.37 81 LEU A N 1
ATOM 660 C CA . LEU A 1 81 ? -17.682 1.227 10.596 1.00 13.35 81 LEU A CA 1
ATOM 661 C C . LEU A 1 81 ? -19.131 1.251 10.092 1.00 14.54 81 LEU A C 1
ATOM 662 O O . LEU A 1 81 ? -19.981 1.910 10.675 1.00 15.51 81 LEU A O 1
ATOM 667 N N . GLU A 1 82 ? -19.422 0.436 9.077 1.00 16.47 82 GLU A N 1
ATOM 668 C CA . GLU A 1 82 ? -20.781 0.394 8.570 1.00 17.51 82 GLU A CA 1
ATOM 669 C C . GLU A 1 82 ? -21.190 -1.028 8.264 1.00 17.23 82 GLU A C 1
ATOM 670 O O . GLU A 1 82 ? -20.364 -1.859 7.835 1.00 17.96 82 GLU A O 1
ATOM 676 N N . HIS A 1 83 ? -22.487 -1.292 8.428 1.00 17.72 83 HIS A N 1
ATOM 677 C CA . HIS A 1 83 ? -23.048 -2.595 8.156 1.00 17.17 83 HIS A CA 1
ATOM 678 C C . HIS A 1 83 ? -24.391 -2.428 7.454 1.00 18.10 83 HIS A C 1
ATOM 679 O O . HIS A 1 83 ? -25.164 -1.551 7.778 1.00 21.48 83 HIS A O 1
ATOM 686 N N . ARG A 1 84 ? -24.618 -3.278 6.473 1.00 20.65 84 ARG A N 1
ATOM 687 C CA . ARG A 1 84 ? -25.919 -3.471 5.850 1.00 22.21 84 ARG A CA 1
ATOM 688 C C . ARG A 1 84 ? -26.323 -4.911 6.109 1.00 24.85 84 ARG A C 1
ATOM 689 O O . ARG A 1 84 ? -25.559 -5.855 5.798 1.00 25.45 84 ARG A O 1
ATOM 697 N N . LEU A 1 85 ? -27.499 -5.053 6.702 1.00 25.26 85 LEU A N 1
ATOM 698 C CA . LEU A 1 85 ? -28.084 -6.323 7.080 1.00 26.28 85 LEU A CA 1
ATOM 699 C C . LEU A 1 85 ? -29.320 -6.515 6.219 1.00 31.63 85 LEU A C 1
ATOM 700 O O . LEU A 1 85 ? -30.261 -5.726 6.283 1.00 35.29 85 LEU A O 1
ATOM 705 N N . GLY A 1 86 ? -29.279 -7.495 5.342 1.00 33.51 86 GLY A N 1
ATOM 706 C CA . GLY A 1 86 ? -30.406 -7.710 4.412 1.00 40.78 86 GLY A CA 1
ATOM 707 C C . GLY A 1 86 ? -30.436 -9.138 3.939 1.00 34.73 86 GLY A C 1
ATOM 708 O O . GLY A 1 86 ? -29.661 -9.958 4.438 1.00 39.19 86 GLY A O 1
ATOM 709 N N . PRO A 1 87 ? -31.315 -9.448 2.967 1.00 37.66 87 PRO A N 1
ATOM 710 C CA . PRO A 1 87 ? -31.424 -10.791 2.414 1.00 41.65 87 PRO A CA 1
ATOM 711 C C . PRO A 1 87 ? -30.097 -11.379 1.915 1.00 42.39 87 PRO A C 1
ATOM 712 O O . PRO A 1 87 ? -29.942 -12.596 1.899 1.00 54.77 87 PRO A O 1
ATOM 716 N N . GLY A 1 88 ? -29.199 -10.526 1.430 1.00 38.73 88 GLY A N 1
ATOM 717 C CA . GLY A 1 88 ? -27.886 -10.948 0.947 1.00 49.97 88 GLY A CA 1
ATOM 718 C C . GLY A 1 88 ? -26.858 -11.241 2.014 1.00 44.43 88 GLY A C 1
ATOM 719 O O . GLY A 1 88 ? -25.814 -11.825 1.706 1.00 50.51 88 GLY A O 1
ATOM 720 N N . GLY A 1 89 ? -27.124 -10.827 3.250 1.00 39.39 89 GLY A N 1
ATOM 721 C CA . GLY A 1 89 ? -26.247 -11.145 4.347 1.00 36.43 89 GLY A CA 1
ATOM 722 C C . GLY A 1 89 ? -25.831 -9.877 5.092 1.00 34.16 89 GLY A C 1
ATOM 723 O O . GLY A 1 89 ? -26.559 -8.877 5.143 1.00 38.70 89 GLY A O 1
ATOM 724 N N . ARG A 1 90 ? -24.641 -9.910 5.665 1.00 28.56 90 ARG A N 1
ATOM 725 C CA . ARG A 1 90 ? -24.124 -8.766 6.404 1.00 25.46 90 ARG A CA 1
ATOM 726 C C . ARG A 1 90 ? -22.945 -8.199 5.665 1.00 27.65 90 ARG A C 1
ATOM 727 O O . ARG A 1 90 ? -21.873 -8.792 5.655 1.00 31.67 90 ARG A O 1
ATOM 735 N N . GLU A 1 91 ? -23.149 -7.053 5.038 1.00 24.33 91 GLU A N 1
ATOM 736 C CA . GLU A 1 91 ? -22.039 -6.353 4.372 1.00 23.27 91 GLU A CA 1
ATOM 737 C C . GLU A 1 91 ? -21.369 -5.373 5.335 1.00 20.66 91 GLU A C 1
ATOM 738 O O . GLU A 1 91 ? -22.040 -4.476 5.895 1.00 22.25 91 GLU A O 1
ATOM 744 N N . VAL A 1 92 ? -20.049 -5.526 5.493 1.00 20.71 92 VAL A N 1
ATOM 745 C CA . VAL A 1 92 ? -19.257 -4.718 6.458 1.00 17.82 92 VAL A CA 1
ATOM 746 C C . VAL A 1 92 ? -18.270 -3.813 5.722 1.00 15.74 92 VAL A C 1
ATOM 747 O O . VAL A 1 92 ? -17.502 -4.312 4.874 1.00 18.22 92 VAL A O 1
ATOM 751 N N . LEU A 1 93 ? -18.291 -2.508 6.019 1.00 15.75 93 LEU A N 1
ATOM 752 C CA . LEU A 1 93 ? -17.318 -1.562 5.513 1.00 16.08 93 LEU A CA 1
ATOM 753 C C . LEU A 1 93 ? -16.527 -0.919 6.656 1.00 16.06 93 LEU A C 1
ATOM 754 O O . LEU A 1 93 ? -17.084 -0.573 7.695 1.00 16.77 93 LEU A O 1
ATOM 759 N N . LEU A 1 94 ? -15.217 -0.759 6.434 1.00 14.70 94 LEU A N 1
ATOM 760 C CA . LEU A 1 94 ? -14.327 -0.090 7.349 1.00 15.17 94 LEU A CA 1
ATOM 761 C C . LEU A 1 94 ? -13.637 1.007 6.564 1.00 14.07 94 LEU A C 1
ATOM 762 O O . LEU A 1 94 ? -12.940 0.714 5.542 1.00 16.85 94 LEU A O 1
ATOM 767 N N . ASN A 1 95 ? -13.830 2.266 6.975 1.00 15.07 95 ASN A N 1
ATOM 768 C CA . ASN A 1 95 ? -13.295 3.412 6.263 1.00 14.91 95 ASN A CA 1
ATOM 769 C C . ASN A 1 95 ? -13.537 3.362 4.764 1.00 17.82 95 ASN A C 1
ATOM 770 O O . ASN A 1 95 ? -12.650 3.619 3.936 1.00 21.31 95 ASN A O 1
ATOM 775 N N . GLY A 1 96 ? -14.729 2.955 4.435 1.00 16.84 96 GLY A N 1
ATOM 776 C CA . GLY A 1 96 ? -15.167 2.960 3.036 1.00 20.83 96 GLY A CA 1
ATOM 777 C C . GLY A 1 96 ? -14.828 1.741 2.219 1.00 18.87 96 GLY A C 1
ATOM 778 O O . GLY A 1 96 ? -15.102 1.742 0.969 1.00 24.05 96 GLY A O 1
ATOM 779 N N . LYS A 1 97 ? -14.266 0.692 2.802 1.00 17.34 97 LYS A N 1
ATOM 780 C CA . LYS A 1 97 ? -13.810 -0.493 2.085 1.00 18.76 97 LYS A CA 1
ATOM 781 C C . LYS A 1 97 ? -14.521 -1.664 2.577 1.00 17.74 97 LYS A C 1
ATOM 782 O O . LYS A 1 97 ? -14.557 -1.853 3.865 1.00 17.81 97 LYS A O 1
ATOM 788 N N . ARG A 1 98 ? -15.067 -2.519 1.716 1.00 18.01 98 ARG A N 1
ATOM 789 C CA . ARG A 1 98 ? -15.632 -3.820 2.157 1.00 18.24 98 ARG A CA 1
ATOM 790 C C . ARG A 1 98 ? -14.552 -4.690 2.791 1.00 19.06 98 ARG A C 1
ATOM 791 O O . ARG A 1 98 ? -13.490 -4.900 2.235 1.00 23.14 98 ARG A O 1
ATOM 799 N N . VAL A 1 99 ? -14.868 -5.198 3.990 1.00 18.42 99 VAL A N 1
ATOM 800 C CA . VAL A 1 99 ? -13.948 -6.035 4.752 1.00 19.22 99 VAL A CA 1
ATOM 801 C C . VAL A 1 99 ? -14.726 -7.213 5.328 1.00 18.25 99 VAL A C 1
ATOM 802 O O . VAL A 1 99 ? -15.928 -7.131 5.553 1.00 21.75 99 VAL A O 1
ATOM 806 N N . SER A 1 100 ? -14.035 -8.307 5.630 1.00 22.05 100 SER A N 1
ATOM 807 C CA . SER A 1 100 ? -14.622 -9.341 6.450 1.00 21.46 100 SER A CA 1
ATOM 808 C C . SER A 1 100 ? -14.971 -8.779 7.847 1.00 19.55 100 SER A C 1
ATOM 809 O O . SER A 1 100 ? -14.284 -7.897 8.391 1.00 19.13 100 SER A O 1
ATOM 812 N N . LEU A 1 101 ? -15.989 -9.371 8.425 1.00 21.39 101 LEU A N 1
ATOM 813 C CA . LEU A 1 101 ? -16.427 -9.002 9.769 1.00 19.77 101 LEU A CA 1
ATOM 814 C C . LEU A 1 101 ? -15.276 -9.089 10.753 1.00 18.73 101 LEU A C 1
ATOM 815 O O . LEU A 1 101 ? -15.102 -8.170 11.576 1.00 20.22 101 LEU A O 1
ATOM 820 N N . ARG A 1 102 ? -14.475 -10.140 10.649 1.00 22.49 102 ARG A N 1
ATOM 821 C CA . ARG A 1 102 ? -13.364 -10.332 11.608 1.00 25.03 102 ARG A CA 1
ATOM 822 C C . ARG A 1 102 ? -12.348 -9.188 11.581 1.00 22.15 102 ARG A C 1
ATOM 823 O O . ARG A 1 102 ? -11.580 -9.030 12.500 1.00 22.35 102 ARG A O 1
ATOM 831 N N . THR A 1 103 ? -12.270 -8.430 10.482 1.00 20.63 103 THR A N 1
ATOM 832 C CA . THR A 1 103 ? -11.402 -7.282 10.438 1.00 18.53 103 THR A CA 1
ATOM 833 C C . THR A 1 103 ? -11.699 -6.276 11.565 1.00 17.13 103 THR A C 1
ATOM 834 O O . THR A 1 103 ? -10.822 -5.598 12.050 1.00 18.98 103 THR A O 1
ATOM 838 N N . LEU A 1 104 ? -12.959 -6.140 11.912 1.00 15.84 104 LEU A N 1
ATOM 839 C CA . LEU A 1 104 ? -13.353 -5.218 12.952 1.00 15.85 104 LEU A CA 1
ATOM 840 C C . LEU A 1 104 ? -12.830 -5.635 14.358 1.00 17.55 104 LEU A C 1
ATOM 841 O O . LEU A 1 104 ? -12.677 -4.758 15.224 1.00 17.04 104 LEU A O 1
ATOM 846 N N . TRP A 1 105 ? -12.453 -6.885 14.495 1.00 15.17 105 TRP A N 1
ATOM 847 C CA . TRP A 1 105 ? -11.901 -7.427 15.774 1.00 15.86 105 TRP A CA 1
ATOM 848 C C . TRP A 1 105 ? -10.452 -7.067 15.932 1.00 15.17 105 TRP A C 1
ATOM 849 O O . TRP A 1 105 ? -9.877 -7.297 16.983 1.00 16.98 105 TRP A O 1
ATOM 860 N N . GLU A 1 106 ? -9.860 -6.431 14.933 1.00 17.83 106 GLU A N 1
ATOM 861 C CA . GLU A 1 106 ? -8.592 -5.766 15.076 1.00 17.57 106 GLU A CA 1
ATOM 862 C C . GLU A 1 106 ? -8.653 -4.495 15.946 1.00 15.27 106 GLU A C 1
ATOM 863 O O . GLU A 1 106 ? -7.590 -3.990 16.400 1.00 18.16 106 GLU A O 1
ATOM 869 N N . LEU A 1 107 ? -9.875 -3.962 16.145 1.00 14.17 107 LEU A N 1
ATOM 870 C CA . LEU A 1 107 ? -10.102 -2.783 16.967 1.00 13.54 107 LEU A CA 1
ATOM 871 C C . LEU A 1 107 ? -10.767 -3.318 18.254 1.00 12.91 107 LEU A C 1
ATOM 872 O O . LEU A 1 107 ? -11.242 -4.445 18.289 1.00 13.94 107 LEU A O 1
ATOM 877 N N . PRO A 1 108 ? -10.815 -2.485 19.312 1.00 15.67 108 PRO A N 1
ATOM 878 C CA . PRO A 1 108 ? -11.333 -2.999 20.603 1.00 14.53 108 PRO A CA 1
ATOM 879 C C . PRO A 1 108 ? -12.791 -3.393 20.662 1.00 12.50 108 PRO A C 1
ATOM 880 O O . PRO A 1 108 ? -13.183 -4.270 21.416 1.00 15.00 108 PRO A O 1
ATOM 884 N N . GLY A 1 109 ? -13.588 -2.776 19.822 1.00 12.96 109 GLY A N 1
ATOM 885 C CA . GLY A 1 109 ? -14.991 -3.078 19.763 1.00 13.80 109 GLY A CA 1
ATOM 886 C C . GLY A 1 109 ? -15.716 -2.844 21.084 1.00 11.57 109 GLY A C 1
ATOM 887 O O . GLY A 1 109 ? -15.506 -1.845 21.704 1.00 12.01 109 GLY A O 1
ATOM 888 N N . SER A 1 110 ? -16.659 -3.730 21.338 1.00 12.00 110 SER A N 1
ATOM 889 C CA . SER A 1 110 ? -17.535 -3.631 22.499 1.00 10.98 110 SER A CA 1
ATOM 890 C C . SER A 1 110 ? -17.784 -4.994 23.085 1.00 11.10 110 SER A C 1
ATOM 891 O O . SER A 1 110 ? -17.583 -6.032 22.465 1.00 11.66 110 SER A O 1
ATOM 894 N N . VAL A 1 111 ? -18.222 -4.951 24.359 1.00 10.62 111 VAL A N 1
ATOM 895 C CA . VAL A 1 111 ? -18.781 -6.103 25.045 1.00 10.05 111 VAL A CA 1
ATOM 896 C C . VAL A 1 111 ? -20.154 -5.678 25.503 1.00 9.11 111 VAL A C 1
ATOM 897 O O . VAL A 1 111 ? -20.321 -4.604 26.126 1.00 11.54 111 VAL A O 1
ATOM 901 N N . LEU A 1 112 ? -21.116 -6.554 25.244 1.00 9.82 112 LEU A N 1
ATOM 902 C CA . LEU A 1 112 ? -22.522 -6.284 25.614 1.00 10.46 112 LEU A CA 1
ATOM 903 C C . LEU A 1 112 ? -22.959 -7.332 26.633 1.00 10.47 112 LEU A C 1
ATOM 904 O O . LEU A 1 112 ? -22.879 -8.540 26.432 1.00 12.85 112 LEU A O 1
ATOM 909 N N . VAL A 1 113 ? -23.485 -6.795 27.758 1.00 10.74 113 VAL A N 1
ATOM 910 C CA . VAL A 1 113 ? -24.141 -7.605 28.764 1.00 11.27 113 VAL A CA 1
ATOM 911 C C . VAL A 1 113 ? -25.627 -7.544 28.388 1.00 13.17 113 VAL A C 1
ATOM 912 O O . VAL A 1 113 ? -26.231 -6.470 28.461 1.00 13.52 113 VAL A O 1
ATOM 916 N N . SER A 1 114 ? -26.161 -8.672 27.924 1.00 17.67 114 SER A N 1
ATOM 917 C CA . SER A 1 114 ? -27.493 -8.774 27.188 1.00 22.48 114 SER A CA 1
ATOM 918 C C . SER A 1 114 ? -28.336 -9.740 27.925 1.00 24.14 114 SER A C 1
ATOM 919 O O . SER A 1 114 ? -27.799 -10.758 28.561 1.00 19.29 114 SER A O 1
ATOM 922 N N . PRO A 1 115 ? -29.654 -9.551 27.779 1.00 23.27 115 PRO A N 1
ATOM 923 C CA . PRO A 1 115 ? -30.564 -10.532 28.334 1.00 28.46 115 PRO A CA 1
ATOM 924 C C . PRO A 1 115 ? -30.408 -11.952 27.723 1.00 26.53 115 PRO A C 1
ATOM 925 O O . PRO A 1 115 ? -30.875 -12.922 28.293 1.00 45.23 115 PRO A O 1
ATOM 929 N N . LEU A 1 116 ? -29.806 -12.034 26.545 1.00 29.02 116 LEU A N 1
ATOM 930 C CA . LEU A 1 116 ? -29.646 -13.276 25.813 1.00 32.27 116 LEU A CA 1
ATOM 931 C C . LEU A 1 116 ? -28.572 -14.135 26.492 1.00 25.51 116 LEU A C 1
ATOM 932 O O . LEU A 1 116 ? -28.541 -15.340 26.327 1.00 30.17 116 LEU A O 1
ATOM 937 N N . ASP A 1 117 ? -27.693 -13.494 27.256 1.00 21.04 117 ASP A N 1
ATOM 938 C CA . ASP A 1 117 ? -26.481 -14.183 27.745 1.00 19.91 117 ASP A CA 1
ATOM 939 C C . ASP A 1 117 ? -26.688 -15.412 28.659 1.00 20.42 117 ASP A C 1
ATOM 940 O O . ASP A 1 117 ? -25.925 -16.371 28.576 1.00 20.46 117 ASP A O 1
ATOM 945 N N . LEU A 1 118 ? -27.709 -15.395 29.494 1.00 23.50 118 LEU A N 1
ATOM 946 C CA . LEU A 1 118 ? -27.907 -16.496 30.396 1.00 25.94 118 LEU A CA 1
ATOM 947 C C . LEU A 1 118 ? -28.252 -17.770 29.674 1.00 24.99 118 LEU A C 1
ATOM 948 O O . LEU A 1 118 ? -28.058 -18.831 30.234 1.00 25.90 118 LEU A O 1
ATOM 953 N N . GLU A 1 119 ? -28.790 -17.692 28.447 1.00 29.08 119 GLU A N 1
ATOM 954 C CA . GLU A 1 119 ? -29.295 -18.876 27.799 1.00 28.54 119 GLU A CA 1
ATOM 955 C C . GLU A 1 119 ? -28.150 -19.801 27.492 1.00 28.03 119 GLU A C 1
ATOM 956 O O . GLU A 1 119 ? -28.319 -21.010 27.550 1.00 32.21 119 GLU A O 1
ATOM 962 N N . ALA A 1 120 ? -26.961 -19.262 27.218 1.00 26.60 120 ALA A N 1
ATOM 963 C CA . ALA A 1 120 ? -25.791 -20.096 27.001 1.00 27.36 120 ALA A CA 1
ATOM 964 C C . ALA A 1 120 ? -25.391 -20.854 28.235 1.00 23.93 120 ALA A C 1
ATOM 965 O O . ALA A 1 120 ? -24.960 -21.994 28.131 1.00 30.71 120 ALA A O 1
ATOM 967 N N . VAL A 1 121 ? -25.472 -20.220 29.410 1.00 25.72 121 VAL A N 1
ATOM 968 C CA . VAL A 1 121 ? -25.137 -20.933 30.596 1.00 25.37 121 VAL A CA 1
ATOM 969 C C . VAL A 1 121 ? -26.083 -22.087 30.820 1.00 27.32 121 VAL A C 1
ATOM 970 O O . VAL A 1 121 ? -25.663 -23.183 31.244 1.00 34.34 121 VAL A O 1
ATOM 974 N N . LEU A 1 122 ? -27.359 -21.853 30.533 1.00 25.85 122 LEU A N 1
ATOM 975 C CA . LEU A 1 122 ? -28.370 -22.831 30.789 1.00 27.39 122 LEU A CA 1
ATOM 976 C C . LEU A 1 122 ? -28.588 -23.786 29.646 1.00 35.09 122 LEU A C 1
ATOM 977 O O . LEU A 1 122 ? -29.256 -24.760 29.833 1.00 38.20 122 LEU A O 1
ATOM 982 N N . GLY A 1 123 ? -28.028 -23.497 28.475 1.00 35.49 123 GLY A N 1
ATOM 983 C CA . GLY A 1 123 ? -28.455 -24.139 27.235 1.00 38.89 123 GLY A CA 1
ATOM 984 C C . GLY A 1 123 ? -27.678 -25.387 26.915 1.00 38.52 123 GLY A C 1
ATOM 985 O O . GLY A 1 123 ? -26.885 -25.856 27.735 1.00 40.11 123 GLY A O 1
ATOM 986 N N . PRO A 1 124 ? -27.909 -25.940 25.712 1.00 37.30 124 PRO A N 1
ATOM 987 C CA . PRO A 1 124 ? -27.208 -27.141 25.274 1.00 35.72 124 PRO A CA 1
ATOM 988 C C . PRO A 1 124 ? -25.701 -26.982 25.061 1.00 30.24 124 PRO A C 1
ATOM 989 O O . PRO A 1 124 ? -25.188 -25.850 24.854 1.00 38.66 124 PRO A O 1
ATOM 993 N N . LYS A 1 125 ? -25.038 -28.134 25.100 1.00 35.61 125 LYS A N 1
ATOM 994 C CA . LYS A 1 125 ? -23.618 -28.307 24.784 1.00 39.23 125 LYS A CA 1
ATOM 995 C C . LYS A 1 125 ? -23.084 -27.534 23.573 1.00 35.23 125 LYS A C 1
ATOM 996 O O . LYS A 1 125 ? -22.079 -26.800 23.681 1.00 34.24 125 LYS A O 1
ATOM 1002 N N . GLU A 1 126 ? -23.744 -27.699 22.423 1.00 40.60 126 GLU A N 1
ATOM 1003 C CA . GLU A 1 126 ? -23.342 -27.016 21.169 1.00 36.34 126 GLU A CA 1
ATOM 1004 C C . GLU A 1 126 ? -23.283 -25.476 21.294 1.00 36.79 126 GLU A C 1
ATOM 1005 O O . GLU A 1 126 ? -22.413 -24.796 20.696 1.00 34.30 126 GLU A O 1
ATOM 1011 N N . GLU A 1 127 ? -24.178 -24.922 22.096 1.00 26.95 127 GLU A N 1
ATOM 1012 C CA . GLU A 1 127 ? -24.221 -23.457 22.308 1.00 25.48 127 GLU A CA 1
ATOM 1013 C C . GLU A 1 127 ? -23.041 -22.933 23.170 1.00 22.56 127 GLU A C 1
ATOM 1014 O O . GLU A 1 127 ? -22.491 -21.847 22.912 1.00 21.22 127 GLU A O 1
ATOM 1020 N N . ARG A 1 128 ? -22.608 -23.744 24.152 1.00 24.63 128 ARG A N 1
ATOM 1021 C CA . ARG A 1 128 ? -21.467 -23.351 24.962 1.00 22.57 128 ARG A CA 1
ATOM 1022 C C . ARG A 1 128 ? -20.189 -23.434 24.128 1.00 20.20 128 ARG A C 1
ATOM 1023 O O . ARG A 1 128 ? -19.297 -22.574 24.267 1.00 19.58 128 ARG A O 1
ATOM 1031 N N . ARG A 1 129 ? -20.133 -24.424 23.232 1.00 20.02 129 ARG A N 1
ATOM 1032 C CA . ARG A 1 129 ? -18.944 -24.582 22.416 1.00 23.37 129 ARG A CA 1
ATOM 1033 C C . ARG A 1 129 ? -18.917 -23.445 21.395 1.00 22.93 129 ARG A C 1
ATOM 1034 O O . ARG A 1 129 ? -17.846 -22.898 21.112 1.00 21.26 129 ARG A O 1
ATOM 1042 N N . ALA A 1 130 ? -20.087 -23.068 20.872 1.00 21.82 130 ALA A N 1
ATOM 1043 C CA . ALA A 1 130 ? -20.153 -21.980 19.927 1.00 26.80 130 ALA A CA 1
ATOM 1044 C C . ALA A 1 130 ? -19.715 -20.663 20.566 1.00 24.33 130 ALA A C 1
ATOM 1045 O O . ALA A 1 130 ? -19.004 -19.848 19.945 1.00 27.77 130 ALA A O 1
ATOM 1047 N N . TYR A 1 131 ? -20.147 -20.458 21.816 1.00 21.43 131 TYR A N 1
ATOM 1048 C CA . TYR A 1 131 ? -19.722 -19.305 22.574 1.00 18.73 131 TYR A CA 1
ATOM 1049 C C . TYR A 1 131 ? -18.179 -19.260 22.712 1.00 18.13 131 TYR A C 1
ATOM 1050 O O . TYR A 1 131 ? -17.570 -18.203 22.508 1.00 20.76 131 TYR A O 1
ATOM 1059 N N . LEU A 1 132 ? -17.590 -20.406 23.011 1.00 18.49 132 LEU A N 1
ATOM 1060 C CA . LEU A 1 132 ? -16.146 -20.517 23.157 1.00 17.58 132 LEU A CA 1
ATOM 1061 C C . LEU A 1 132 ? -15.434 -20.126 21.860 1.00 17.36 132 LEU A C 1
ATOM 1062 O O . LEU A 1 132 ? -14.519 -19.333 21.872 1.00 18.64 132 LEU A O 1
ATOM 1067 N N . ASP A 1 133 ? -15.931 -20.658 20.732 1.00 17.88 133 ASP A N 1
ATOM 1068 C CA . ASP A 1 133 ? -15.281 -20.347 19.468 1.00 21.83 133 ASP A CA 1
ATOM 1069 C C . ASP A 1 133 ? -15.382 -18.862 19.102 1.00 20.38 133 ASP A C 1
ATOM 1070 O O . ASP A 1 133 ? -14.391 -18.293 18.643 1.00 23.60 133 ASP A O 1
ATOM 1075 N N . ARG A 1 134 ? -16.546 -18.239 19.352 1.00 18.64 134 ARG A N 1
ATOM 1076 C CA . ARG A 1 134 ? -16.709 -16.811 19.093 1.00 24.27 134 ARG A CA 1
ATOM 1077 C C . ARG A 1 134 ? -15.838 -15.954 19.993 1.00 20.77 134 ARG A C 1
ATOM 1078 O O . ARG A 1 134 ? -15.262 -14.975 19.545 1.00 20.96 134 ARG A O 1
ATOM 1086 N N . LEU A 1 135 ? -15.741 -16.349 21.265 1.00 18.43 135 LEU A N 1
ATOM 1087 C CA . LEU A 1 135 ? -14.907 -15.637 22.196 1.00 17.59 135 LEU A CA 1
ATOM 1088 C C . LEU A 1 135 ? -13.444 -15.626 21.768 1.00 16.84 135 LEU A C 1
ATOM 1089 O O . LEU A 1 135 ? -12.869 -14.577 21.663 1.00 21.69 135 LEU A O 1
ATOM 1094 N N . ILE A 1 136 ? -12.877 -16.783 21.531 1.00 16.25 136 ILE A N 1
ATOM 1095 C CA . ILE A 1 136 ? -11.478 -16.899 21.232 1.00 16.87 136 ILE A CA 1
ATOM 1096 C C . ILE A 1 136 ? -11.169 -16.248 19.883 1.00 16.97 136 ILE A C 1
ATOM 1097 O O . ILE A 1 136 ? -10.122 -15.611 19.756 1.00 18.70 136 ILE A O 1
ATOM 1102 N N . ALA A 1 137 ? -12.118 -16.327 18.937 1.00 16.58 137 ALA A N 1
ATOM 1103 C CA . ALA A 1 137 ? -11.864 -15.779 17.630 1.00 17.53 137 ALA A CA 1
ATOM 1104 C C . ALA A 1 137 ? -11.628 -14.245 17.674 1.00 19.56 137 ALA A C 1
ATOM 1105 O O . ALA A 1 137 ? -10.909 -13.728 16.843 1.00 17.53 137 ALA A O 1
ATOM 1107 N N . ARG A 1 138 ? -12.266 -13.548 18.648 1.00 20.12 138 ARG A N 1
ATOM 1108 C CA A ARG A 1 138 ? -12.095 -12.113 18.917 0.50 23.37 138 ARG A CA 1
ATOM 1109 C CA B ARG A 1 138 ? -12.065 -12.101 18.794 0.50 17.61 138 ARG A CA 1
ATOM 1110 C C . ARG A 1 138 ? -10.669 -11.756 19.217 1.00 20.84 138 ARG A C 1
ATOM 1111 O O . ARG A 1 138 ? -10.273 -10.620 19.048 1.00 25.14 138 ARG A O 1
ATOM 1126 N N . PHE A 1 139 ? -9.966 -12.705 19.834 1.00 19.18 139 PHE A N 1
ATOM 1127 C CA . PHE A 1 139 ? -8.597 -12.490 20.299 1.00 23.41 139 PHE A CA 1
ATOM 1128 C C . PHE A 1 139 ? -7.528 -12.921 19.314 1.00 22.79 139 PHE A C 1
ATOM 1129 O O . PHE A 1 139 ? -6.371 -12.561 19.485 1.00 30.61 139 PHE A O 1
ATOM 1137 N N . SER A 1 140 ? -7.856 -13.809 18.390 1.00 23.26 140 SER A N 1
ATOM 1138 C CA . SER A 1 140 ? -6.851 -14.527 17.672 1.00 23.77 140 SER A CA 1
ATOM 1139 C C . SER A 1 140 ? -7.254 -14.703 16.236 1.00 25.96 140 SER A C 1
ATOM 1140 O O . SER A 1 140 ? -8.089 -15.528 15.936 1.00 22.56 140 SER A O 1
ATOM 1143 N N . ARG A 1 141 ? -6.609 -13.959 15.331 1.00 25.76 141 ARG A N 1
ATOM 1144 C CA . ARG A 1 141 ? -6.915 -14.176 13.896 1.00 25.50 141 ARG A CA 1
ATOM 1145 C C . ARG A 1 141 ? -6.476 -15.585 13.447 1.00 28.79 141 ARG A C 1
ATOM 1146 O O . ARG A 1 141 ? -7.153 -16.210 12.611 1.00 26.96 141 ARG A O 1
ATOM 1154 N N . ARG A 1 142 ? -5.396 -16.127 14.024 1.00 26.70 142 ARG A N 1
ATOM 1155 C CA . ARG A 1 142 ? -4.996 -17.476 13.708 1.00 31.17 142 ARG A CA 1
ATOM 1156 C C . ARG A 1 142 ? -6.068 -18.449 14.105 1.00 24.27 142 ARG A C 1
ATOM 1157 O O . ARG A 1 142 ? -6.376 -19.386 13.370 1.00 28.12 142 ARG A O 1
ATOM 1165 N N . TYR A 1 143 ? -6.634 -18.297 15.313 1.00 23.05 143 TYR A N 1
ATOM 1166 C CA . TYR A 1 143 ? -7.753 -19.173 15.675 1.00 20.79 143 TYR A CA 1
ATOM 1167 C C . TYR A 1 143 ? -8.936 -19.116 14.720 1.00 23.36 143 TYR A C 1
ATOM 1168 O O . TYR A 1 143 ? -9.447 -20.166 14.337 1.00 28.04 143 TYR A O 1
ATOM 1177 N N . ALA A 1 144 ? -9.333 -17.903 14.336 1.00 24.56 144 ALA A N 1
ATOM 1178 C CA . ALA A 1 144 ? -10.474 -17.735 13.402 1.00 25.14 144 ALA A CA 1
ATOM 1179 C C . ALA A 1 144 ? -10.148 -18.459 12.114 1.00 26.35 144 ALA A C 1
ATOM 1180 O O . ALA A 1 144 ? -10.993 -19.143 11.583 1.00 32.31 144 ALA A O 1
ATOM 1182 N N . ALA A 1 145 ? -8.885 -18.407 11.678 1.00 28.54 145 ALA A N 1
ATOM 1183 C CA . ALA A 1 145 ? -8.490 -19.051 10.408 1.00 32.93 145 ALA A CA 1
ATOM 1184 C C . ALA A 1 145 ? -8.431 -20.582 10.538 1.00 31.44 145 ALA A C 1
ATOM 1185 O O . ALA A 1 145 ? -8.776 -21.320 9.593 1.00 34.29 145 ALA A O 1
ATOM 1187 N N . LEU A 1 146 ? -8.035 -21.065 11.728 1.00 30.46 146 LEU A N 1
ATOM 1188 C CA . LEU A 1 146 ? -8.047 -22.488 11.998 1.00 31.09 146 LEU A CA 1
ATOM 1189 C C . LEU A 1 146 ? -9.484 -23.042 12.032 1.00 29.52 146 LEU A C 1
ATOM 1190 O O . LEU A 1 146 ? -9.731 -24.113 11.474 1.00 34.15 146 LEU A O 1
ATOM 1195 N N . LEU A 1 147 ? -10.434 -22.317 12.628 1.00 30.28 147 LEU A N 1
ATOM 1196 C CA . LEU A 1 147 ? -11.865 -22.733 12.615 1.00 29.66 147 LEU A CA 1
ATOM 1197 C C . LEU A 1 147 ? -12.355 -23.036 11.198 1.00 34.75 147 LEU A C 1
ATOM 1198 O O . LEU A 1 147 ? -13.000 -24.095 10.960 1.00 39.83 147 LEU A O 1
ATOM 1203 N N . SER A 1 148 ? -12.077 -22.092 10.285 1.00 35.05 148 SER A N 1
ATOM 1204 C CA . SER A 1 148 ? -12.448 -22.211 8.814 1.00 34.31 148 SER A CA 1
ATOM 1205 C C . SER A 1 148 ? -11.795 -23.430 8.180 1.00 33.24 148 SER A C 1
ATOM 1206 O O . SER A 1 148 ? -12.450 -24.213 7.510 1.00 42.95 148 SER A O 1
ATOM 1209 N N . ALA A 1 149 ? -10.510 -23.599 8.415 1.00 33.80 149 ALA A N 1
ATOM 1210 C CA . ALA A 1 149 ? -9.747 -24.705 7.774 1.00 41.37 149 ALA A CA 1
ATOM 1211 C C . ALA A 1 149 ? -10.185 -26.090 8.303 1.00 45.63 149 ALA A C 1
ATOM 1212 O O . ALA A 1 149 ? -10.333 -27.063 7.556 1.00 53.24 149 ALA A O 1
ATOM 1214 N N . TYR A 1 150 ? -10.359 -26.170 9.625 1.00 32.35 150 TYR A N 1
ATOM 1215 C CA . TYR A 1 150 ? -10.891 -27.370 10.272 1.00 31.99 150 TYR A CA 1
ATOM 1216 C C . TYR A 1 150 ? -12.264 -27.722 9.724 1.00 36.25 150 TYR A C 1
ATOM 1217 O O . TYR A 1 150 ? -12.538 -28.872 9.428 1.00 41.01 150 TYR A O 1
ATOM 1226 N N . GLU A 1 151 ? -13.139 -26.728 9.632 1.00 33.10 151 GLU A N 1
ATOM 1227 C CA . GLU A 1 151 ? -14.519 -26.961 9.184 1.00 35.57 151 GLU A CA 1
ATOM 1228 C C . GLU A 1 151 ? -14.505 -27.487 7.714 1.00 40.33 151 GLU A C 1
ATOM 1229 O O . GLU A 1 151 ? -15.375 -28.250 7.332 1.00 45.33 151 GLU A O 1
ATOM 1235 N N . LYS A 1 152 ? -13.525 -27.092 6.921 1.00 43.10 152 LYS A N 1
ATOM 1236 C CA . LYS A 1 152 ? -13.400 -27.641 5.543 1.00 42.88 152 LYS A CA 1
ATOM 1237 C C . LYS A 1 152 ? -12.955 -29.111 5.566 1.00 48.80 152 LYS A C 1
ATOM 1238 O O . LYS A 1 152 ? -13.577 -29.966 4.915 1.00 51.14 152 LYS A O 1
ATOM 1244 N N . ALA A 1 153 ? -11.875 -29.386 6.310 1.00 46.15 153 ALA A N 1
ATOM 1245 C CA . ALA A 1 153 ? -11.331 -30.733 6.419 1.00 48.35 153 ALA A CA 1
ATOM 1246 C C . ALA A 1 153 ? -12.325 -31.709 7.012 1.00 53.52 153 ALA A C 1
ATOM 1247 O O . ALA A 1 153 ? -12.371 -32.874 6.627 1.00 52.67 153 ALA A O 1
ATOM 1249 N N . LEU A 1 154 ? -13.142 -31.229 7.936 1.00 45.79 154 LEU A N 1
ATOM 1250 C CA . LEU A 1 154 ? -14.175 -32.053 8.556 1.00 38.32 154 LEU A CA 1
ATOM 1251 C C . LEU A 1 154 ? -15.302 -32.389 7.570 1.00 42.61 154 LEU A C 1
ATOM 1252 O O . LEU A 1 154 ? -15.809 -33.504 7.529 1.00 57.14 154 LEU A O 1
ATOM 1257 N N . ARG A 1 155 ? -15.734 -31.372 6.862 1.00 45.83 155 ARG A N 1
ATOM 1258 C CA . ARG A 1 155 ? -16.821 -31.497 5.902 1.00 48.26 155 ARG A CA 1
ATOM 1259 C C . ARG A 1 155 ? -16.456 -32.547 4.836 1.00 47.30 155 ARG A C 1
ATOM 1260 O O . ARG A 1 155 ? -17.210 -33.497 4.605 1.00 54.67 155 ARG A O 1
ATOM 1268 N N . GLN A 1 156 ? -15.258 -32.379 4.274 1.00 43.12 156 GLN A N 1
ATOM 1269 C CA . GLN A 1 156 ? -14.682 -33.299 3.257 1.00 42.52 156 GLN A CA 1
ATOM 1270 C C . GLN A 1 156 ? -14.488 -34.710 3.830 1.00 44.38 156 GLN A C 1
ATOM 1271 O O . GLN A 1 156 ? -14.792 -35.697 3.137 1.00 53.41 156 GLN A O 1
ATOM 1277 N N . ARG A 1 157 ? -14.059 -34.801 5.104 1.00 46.32 157 ARG A N 1
ATOM 1278 C CA . ARG A 1 157 ? -13.847 -36.098 5.746 1.00 47.76 157 ARG A CA 1
ATOM 1279 C C . ARG A 1 157 ? -15.152 -36.877 5.989 1.00 51.79 157 ARG A C 1
ATOM 1280 O O . ARG A 1 157 ? -15.218 -38.071 5.669 1.00 56.15 157 ARG A O 1
ATOM 1288 N N . ASN A 1 158 ? -16.182 -36.221 6.524 1.00 48.07 158 ASN A N 1
ATOM 1289 C CA . ASN A 1 158 ? -17.483 -36.876 6.726 1.00 43.68 158 ASN A CA 1
ATOM 1290 C C . ASN A 1 158 ? -18.170 -37.291 5.405 1.00 63.06 158 ASN A C 1
ATOM 1291 O O . ASN A 1 158 ? -19.030 -38.186 5.389 1.00 85.50 158 ASN A O 1
ATOM 1296 N N . ALA A 1 159 ? -17.827 -36.597 4.324 1.00 54.71 159 ALA A N 1
ATOM 1297 C CA . ALA A 1 159 ? -18.321 -36.963 2.993 1.00 48.16 159 ALA A CA 1
ATOM 1298 C C . ALA A 1 159 ? -17.741 -38.322 2.566 1.00 54.19 159 ALA A C 1
ATOM 1299 O O . ALA A 1 159 ? -18.494 -39.238 2.217 1.00 53.22 159 ALA A O 1
ATOM 1301 N N . LEU A 1 160 ? -16.411 -38.457 2.648 1.00 51.25 160 LEU A N 1
ATOM 1302 C CA . LEU A 1 160 ? -15.730 -39.754 2.444 1.00 67.53 160 LEU A CA 1
ATOM 1303 C C . LEU A 1 160 ? -16.239 -40.867 3.377 1.00 70.07 160 LEU A C 1
ATOM 1304 O O . LEU A 1 160 ? -16.227 -42.048 3.021 1.00 76.19 160 LEU A O 1
ATOM 1309 N N . LEU A 1 161 ? -16.641 -40.492 4.589 1.00 63.09 161 LEU A N 1
ATOM 1310 C CA . LEU A 1 161 ? -17.238 -41.446 5.514 1.00 54.47 161 LEU A CA 1
ATOM 1311 C C . LEU A 1 161 ? -18.639 -41.855 5.067 1.00 58.98 161 LEU A C 1
ATOM 1312 O O . LEU A 1 161 ? -18.908 -43.044 4.955 1.00 77.10 161 LEU A O 1
ATOM 1317 N N . LYS A 1 162 ? -19.519 -40.886 4.793 1.00 59.08 162 LYS A N 1
ATOM 1318 C CA . LYS A 1 162 ? -20.890 -41.198 4.356 1.00 61.25 162 LYS A CA 1
ATOM 1319 C C . LYS A 1 162 ? -20.905 -42.033 3.048 1.00 65.15 162 LYS A C 1
ATOM 1320 O O . LYS A 1 162 ? -21.8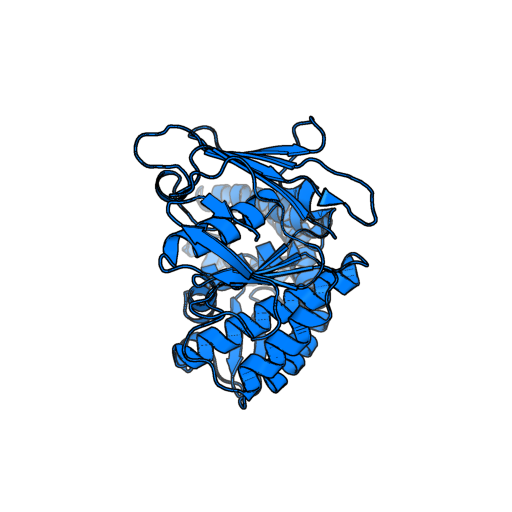65 -42.778 2.798 1.00 85.25 162 LYS A O 1
ATOM 1322 N N . ALA A 1 163 ? -19.839 -41.932 2.240 1.00 59.47 163 ALA A N 1
ATOM 1323 C CA . ALA A 1 163 ? -19.714 -42.635 0.957 1.00 50.38 163 ALA A CA 1
ATOM 1324 C C . ALA A 1 163 ? -18.891 -43.937 1.055 1.00 72.19 163 ALA A C 1
ATOM 1325 O O . ALA A 1 163 ? -18.052 -44.229 0.195 1.00 82.44 163 ALA A O 1
ATOM 1327 N N . GLY A 1 164 ? -19.167 -44.729 2.090 1.00 62.79 164 GLY A N 1
ATOM 1328 C CA . GLY A 1 164 ? -18.466 -45.984 2.356 1.00 71.50 164 GLY A CA 1
ATOM 1329 C C . GLY A 1 164 ? -17.134 -45.819 3.069 1.00 67.07 164 GLY A C 1
ATOM 1330 O O . GLY A 1 164 ? -16.804 -44.734 3.597 1.00 73.29 164 GLY A O 1
ATOM 1331 N N . GLY A 1 165 ? -16.373 -46.915 3.077 1.00 59.53 165 GLY A N 1
ATOM 1332 C CA . GLY A 1 165 ? -15.010 -46.919 3.600 1.00 71.66 165 GLY A CA 1
ATOM 1333 C C . GLY A 1 165 ? -14.116 -46.337 2.529 1.00 63.11 165 GLY A C 1
ATOM 1334 O O . GLY A 1 165 ? -13.866 -46.993 1.529 1.00 89.77 165 GLY A O 1
ATOM 1335 N N . GLU A 1 166 ? -13.663 -45.095 2.724 1.00 59.01 166 GLU A N 1
ATOM 1336 C CA . GLU A 1 166 ? -12.921 -44.377 1.677 1.00 63.44 166 GLU A CA 1
ATOM 1337 C C . GLU A 1 166 ? -11.420 -44.260 2.045 1.00 52.50 166 GLU A C 1
ATOM 1338 O O . GLU A 1 166 ? -10.961 -44.988 2.944 1.00 74.95 166 GLU A O 1
ATOM 1340 N N . GLY A 1 167 ? -10.672 -43.353 1.403 1.00 54.33 167 GLY A N 1
ATOM 1341 C CA . GLY A 1 167 ? -9.225 -43.158 1.674 1.00 57.78 167 GLY A CA 1
ATOM 1342 C C . GLY A 1 167 ? -8.997 -42.046 2.688 1.00 64.00 167 GLY A C 1
ATOM 1343 O O . GLY A 1 167 ? -8.279 -41.052 2.414 1.00 62.12 167 GLY A O 1
ATOM 1344 N N . LEU A 1 168 ? -9.566 -42.242 3.882 1.00 60.53 168 LEU A N 1
ATOM 1345 C CA . LEU A 1 168 ? -9.670 -41.164 4.910 1.00 61.04 168 LEU A CA 1
ATOM 1346 C C . LEU A 1 168 ? -8.325 -40.610 5.334 1.00 56.28 168 LEU A C 1
ATOM 1347 O O . LEU A 1 168 ? -8.259 -39.516 5.916 1.00 56.35 168 LEU A O 1
ATOM 1352 N N . SER A 1 169 ? -7.268 -41.377 5.067 1.00 54.81 169 SER A N 1
ATOM 1353 C CA . SER A 1 169 ? -5.941 -41.129 5.640 1.00 57.69 169 SER A CA 1
ATOM 1354 C C . SER A 1 169 ? -5.441 -39.673 5.611 1.00 57.27 169 SER A C 1
ATOM 1355 O O . SER A 1 169 ? -5.016 -39.139 6.636 1.00 63.44 169 SER A O 1
ATOM 1358 N N . ALA A 1 170 ? -5.504 -39.032 4.445 1.00 56.81 170 ALA A N 1
ATOM 1359 C CA . ALA A 1 170 ? -5.007 -37.646 4.301 1.00 54.07 170 ALA A CA 1
ATOM 1360 C C . ALA A 1 170 ? -5.889 -36.653 5.022 1.00 54.20 170 ALA A C 1
ATOM 1361 O O . ALA A 1 170 ? -5.426 -35.577 5.388 1.00 62.42 170 ALA A O 1
ATOM 1363 N N . TRP A 1 171 ? -7.158 -37.015 5.187 1.00 47.46 171 TRP A N 1
ATOM 1364 C CA . TRP A 1 171 ? -8.115 -36.206 5.906 1.00 45.59 171 TRP A CA 1
ATOM 1365 C C . TRP A 1 171 ? -7.859 -36.263 7.388 1.00 47.67 171 TRP A C 1
ATOM 1366 O O . TRP A 1 171 ? -7.952 -35.238 8.038 1.00 53.41 171 TRP A O 1
ATOM 1377 N N . ASP A 1 172 ? -7.492 -37.440 7.890 1.00 47.85 172 ASP A N 1
ATOM 1378 C CA . ASP A 1 172 ? -7.056 -37.602 9.273 1.00 49.47 172 ASP A CA 1
ATOM 1379 C C . ASP A 1 172 ? -5.943 -36.596 9.580 1.00 44.49 172 ASP A C 1
ATOM 1380 O O . ASP A 1 172 ? -6.036 -35.837 10.520 1.00 54.20 172 ASP A O 1
ATOM 1385 N N . ARG A 1 173 ? -4.891 -36.595 8.776 1.00 47.90 173 ARG A N 1
ATOM 1386 C CA . ARG A 1 173 ? -3.735 -35.712 9.014 1.00 48.13 173 ARG A CA 1
ATOM 1387 C C . ARG A 1 173 ? -4.088 -34.215 8.987 1.00 47.30 173 ARG A C 1
ATOM 1388 O O . ARG A 1 173 ? -3.573 -33.449 9.813 1.00 46.63 173 ARG A O 1
ATOM 1396 N N . GLU A 1 174 ? -4.964 -33.807 8.062 1.00 44.58 174 GLU A N 1
ATOM 1397 C CA . GLU A 1 174 ? -5.452 -32.400 8.009 1.00 44.55 174 GLU A CA 1
ATOM 1398 C C . GLU A 1 174 ? -6.278 -32.028 9.234 1.00 42.45 174 GLU A C 1
ATOM 1399 O O . GLU A 1 174 ? -6.031 -30.973 9.854 1.00 51.61 174 GLU A O 1
ATOM 1405 N N . LEU A 1 175 ? -7.262 -32.875 9.565 1.00 39.62 175 LEU A N 1
ATOM 1406 C CA . LEU A 1 175 ? -8.093 -32.665 10.743 1.00 40.20 175 LEU A CA 1
ATOM 1407 C C . LEU A 1 175 ? -7.211 -32.538 11.969 1.00 42.95 175 LEU A C 1
ATOM 1408 O O . LEU A 1 175 ? -7.430 -31.656 12.783 1.00 43.23 175 LEU A O 1
ATOM 1413 N N . ALA A 1 176 ? -6.219 -33.414 12.113 1.00 42.41 176 ALA A N 1
ATOM 1414 C CA . ALA A 1 176 ? -5.260 -33.323 13.232 1.00 43.97 176 ALA A CA 1
ATOM 1415 C C . ALA A 1 176 ? -4.390 -32.056 13.233 1.00 39.56 176 ALA A C 1
ATOM 1416 O O . ALA A 1 176 ? -4.150 -31.460 14.286 1.00 44.06 176 ALA A O 1
ATOM 1418 N N . ARG A 1 177 ? -3.905 -31.670 12.065 1.00 43.87 177 ARG A N 1
ATOM 1419 C CA . ARG A 1 177 ? -3.084 -30.471 11.922 1.00 39.24 177 ARG A CA 1
ATOM 1420 C C . ARG A 1 177 ? -3.849 -29.245 12.460 1.00 36.04 177 ARG A C 1
ATOM 1421 O O . ARG A 1 177 ? -3.346 -28.527 13.315 1.00 36.00 177 ARG A O 1
ATOM 1429 N N . TYR A 1 178 ? -5.080 -29.049 11.995 1.00 34.81 178 TYR A N 1
ATOM 1430 C CA . TYR A 1 178 ? -5.847 -27.883 12.412 1.00 32.67 178 TYR A CA 1
ATOM 1431 C C . TYR A 1 178 ? -6.394 -28.111 13.818 1.00 33.00 178 TYR A C 1
ATOM 1432 O O . TYR A 1 178 ? -6.365 -27.198 14.677 1.00 32.75 178 TYR A O 1
ATOM 1441 N N . GLY A 1 179 ? -6.950 -29.302 14.029 1.00 35.64 179 GLY A N 1
ATOM 1442 C CA . GLY A 1 179 ? -7.573 -29.656 15.286 1.00 30.45 179 GLY A CA 1
ATOM 1443 C C . GLY A 1 179 ? -6.695 -29.591 16.511 1.00 34.21 179 GLY A C 1
ATOM 1444 O O . GLY A 1 179 ? -7.117 -29.080 17.526 1.00 33.56 179 GLY A O 1
ATOM 1445 N N . ASP A 1 180 ? -5.508 -30.154 16.442 1.00 36.45 180 ASP A N 1
ATOM 1446 C CA . ASP A 1 180 ? -4.554 -30.125 17.548 1.00 37.41 180 ASP A CA 1
ATOM 1447 C C . ASP A 1 180 ? -4.176 -28.689 17.934 1.00 33.13 180 ASP A C 1
ATOM 1448 O O . ASP A 1 180 ? -4.026 -28.389 19.116 1.00 30.50 180 ASP A O 1
ATOM 1453 N N . GLU A 1 181 ? -4.049 -27.818 16.941 1.00 36.07 181 GLU A N 1
ATOM 1454 C CA . GLU A 1 181 ? -3.751 -26.435 17.192 1.00 30.74 181 GLU A CA 1
ATOM 1455 C C . GLU A 1 181 ? -4.925 -25.711 17.867 1.00 30.18 181 GLU A C 1
ATOM 1456 O O . GLU A 1 181 ? -4.713 -24.917 18.805 1.00 26.71 181 GLU A O 1
ATOM 1462 N N . ILE A 1 182 ? -6.140 -25.975 17.417 1.00 26.10 182 ILE A N 1
ATOM 1463 C CA . ILE A 1 182 ? -7.336 -25.404 18.054 1.00 23.21 182 ILE A CA 1
ATOM 1464 C C . ILE A 1 182 ? -7.389 -25.846 19.528 1.00 24.58 182 ILE A C 1
ATOM 1465 O O . ILE A 1 182 ? -7.661 -25.027 20.377 1.00 24.97 182 ILE A O 1
ATOM 1470 N N . VAL A 1 183 ? -7.146 -27.126 19.789 1.00 26.66 183 VAL A N 1
ATOM 1471 C CA . VAL A 1 183 ? -7.164 -27.699 21.152 1.00 27.39 183 VAL A CA 1
ATOM 1472 C C . VAL A 1 183 ? -6.162 -26.972 22.005 1.00 26.16 183 VAL A C 1
ATOM 1473 O O . VAL A 1 183 ? -6.488 -26.599 23.128 1.00 27.38 183 VAL A O 1
ATOM 1477 N N . ALA A 1 184 ? -4.949 -26.765 21.473 1.00 27.04 184 ALA A N 1
ATOM 1478 C CA . ALA A 1 184 ? -3.857 -26.056 22.185 1.00 28.43 184 ALA A CA 1
ATOM 1479 C C . ALA A 1 184 ? -4.191 -24.589 22.516 1.00 23.51 184 ALA A C 1
ATOM 1480 O O . ALA A 1 184 ? -3.948 -24.097 23.638 1.00 24.93 184 ALA A O 1
ATOM 1482 N N . LEU A 1 185 ? -4.705 -23.880 21.511 1.00 26.20 185 LEU A N 1
ATOM 1483 C CA . LEU A 1 185 ? -5.087 -22.506 21.698 1.00 22.71 185 LEU A CA 1
ATOM 1484 C C . LEU A 1 185 ? -6.217 -22.388 22.723 1.00 21.00 185 LEU A C 1
ATOM 1485 O O . LEU A 1 185 ? -6.245 -21.419 23.486 1.00 21.94 185 LEU A O 1
ATOM 1490 N N . ARG A 1 186 ? -7.155 -23.325 22.714 1.00 21.83 186 ARG A N 1
ATOM 1491 C CA . ARG A 1 186 ? -8.255 -23.296 23.732 1.00 17.16 186 ARG A CA 1
ATOM 1492 C C . ARG A 1 186 ? -7.716 -23.469 25.136 1.00 18.92 186 ARG A C 1
ATOM 1493 O O . ARG A 1 186 ? -8.082 -22.735 26.030 1.00 19.05 186 ARG A O 1
ATOM 1501 N N . ARG A 1 187 ? -6.829 -24.404 25.304 1.00 22.92 187 ARG A N 1
ATOM 1502 C CA . ARG A 1 187 ? -6.148 -24.610 26.608 1.00 21.75 187 ARG A CA 1
ATOM 1503 C C . ARG A 1 187 ? -5.428 -23.384 27.045 1.00 21.16 187 ARG A C 1
ATOM 1504 O O . ARG A 1 187 ? -5.594 -22.951 28.209 1.00 21.28 187 ARG A O 1
ATOM 1512 N N . ARG A 1 188 ? -4.673 -22.752 26.123 1.00 21.07 188 ARG A N 1
ATOM 1513 C CA . ARG A 1 188 ? -3.912 -21.541 26.479 1.00 22.69 188 ARG A CA 1
ATOM 1514 C C . ARG A 1 188 ? -4.838 -20.390 26.915 1.00 21.37 188 ARG A C 1
ATO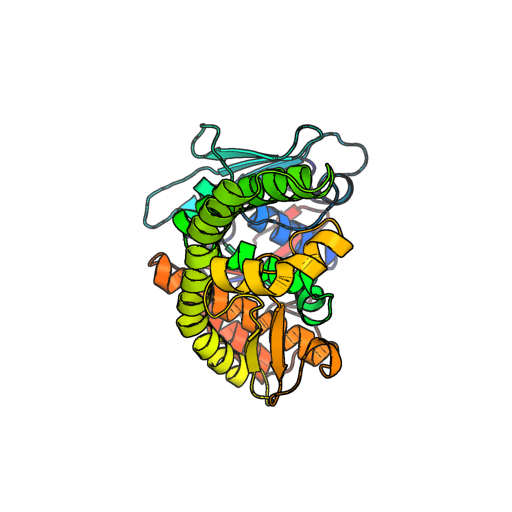M 1515 O O . ARG A 1 188 ? -4.617 -19.699 27.900 1.00 22.18 188 ARG A O 1
ATOM 1523 N N . PHE A 1 189 ? -5.874 -20.185 26.137 1.00 17.92 189 PHE A N 1
ATOM 1524 C CA . PHE A 1 189 ? -6.840 -19.152 26.382 1.00 17.02 189 PHE A CA 1
ATOM 1525 C C . PHE A 1 189 ? -7.472 -19.364 27.748 1.00 16.70 189 PHE A C 1
ATOM 1526 O O . PHE A 1 189 ? -7.605 -18.414 28.505 1.00 16.76 189 PHE A O 1
ATOM 1534 N N . LEU A 1 190 ? -7.938 -20.575 27.991 1.00 17.45 190 LEU A N 1
ATOM 1535 C CA . LEU A 1 190 ? -8.713 -20.848 29.212 1.00 19.51 190 LEU A CA 1
ATOM 1536 C C . LEU A 1 190 ? -7.823 -20.769 30.468 1.00 19.12 190 LEU A C 1
ATOM 1537 O O . LEU A 1 190 ? -8.316 -20.383 31.495 1.00 18.10 190 LEU A O 1
ATOM 1542 N N . ARG A 1 191 ? -6.533 -20.991 30.336 1.00 18.39 191 ARG A N 1
ATOM 1543 C CA . ARG A 1 191 ? -5.595 -20.778 31.434 1.00 22.06 191 ARG A CA 1
ATOM 1544 C C . ARG A 1 191 ? -5.586 -19.327 31.859 1.00 21.72 191 ARG A C 1
ATOM 1545 O O . ARG A 1 191 ? -5.384 -19.049 33.048 1.00 24.34 191 ARG A O 1
ATOM 1553 N N . ARG A 1 192 ? -5.743 -18.380 30.918 1.00 18.45 192 ARG A N 1
ATOM 1554 C CA . ARG A 1 192 ? -5.794 -16.946 31.238 1.00 19.19 192 ARG A CA 1
ATOM 1555 C C . ARG A 1 192 ? -7.207 -16.540 31.674 1.00 17.60 192 ARG A C 1
ATOM 1556 O O . ARG A 1 192 ? -7.376 -15.695 32.535 1.00 21.88 192 ARG A O 1
ATOM 1564 N N . PHE A 1 193 ? -8.224 -17.102 31.035 1.00 14.93 193 PHE A N 1
ATOM 1565 C CA . PHE A 1 193 ? -9.570 -16.604 31.251 1.00 13.77 193 PHE A CA 1
ATOM 1566 C C . PHE A 1 193 ? -10.199 -17.130 32.516 1.00 12.50 193 PHE A C 1
ATOM 1567 O O . PHE A 1 193 ? -10.849 -16.350 33.198 1.00 14.69 193 PHE A O 1
ATOM 1575 N N . ALA A 1 194 ? -9.964 -18.385 32.839 1.00 15.73 194 ALA A N 1
ATOM 1576 C CA . ALA A 1 194 ? -10.590 -18.973 34.047 1.00 17.44 194 ALA A CA 1
ATOM 1577 C C . ALA A 1 194 ? -10.281 -18.205 35.356 1.00 16.64 194 ALA A C 1
ATOM 1578 O O . ALA A 1 194 ? -11.213 -17.970 36.129 1.00 15.38 194 ALA A O 1
ATOM 1580 N N . PRO A 1 195 ? -9.041 -17.835 35.615 1.00 16.09 195 PRO A N 1
ATOM 1581 C CA . PRO A 1 195 ? -8.779 -17.070 36.848 1.00 18.17 195 PRO A CA 1
ATOM 1582 C C . PRO A 1 195 ? -9.452 -15.729 36.894 1.00 15.15 195 PRO A C 1
ATOM 1583 O O . PRO A 1 195 ? -9.832 -15.239 37.990 1.00 16.69 195 PRO A O 1
ATOM 1587 N N . ILE A 1 196 ? -9.612 -15.071 35.741 1.00 14.46 196 ILE A N 1
ATOM 1588 C CA . ILE A 1 196 ? -10.314 -13.822 35.668 1.00 12.48 196 ILE A CA 1
ATOM 1589 C C . ILE A 1 196 ? -11.796 -14.062 35.969 1.00 13.76 196 ILE A C 1
ATOM 1590 O O . ILE A 1 196 ? -12.423 -13.277 36.725 1.00 14.12 196 ILE A O 1
ATOM 1595 N N . LEU A 1 197 ? -12.370 -15.070 35.355 1.00 13.19 197 LEU A N 1
ATOM 1596 C CA . LEU A 1 197 ? -13.756 -15.393 35.655 1.00 12.77 197 LEU A CA 1
ATOM 1597 C C . LEU A 1 197 ? -13.966 -15.601 37.188 1.00 14.80 197 LEU A C 1
ATOM 1598 O O . LEU A 1 197 ? -14.936 -15.074 37.766 1.00 14.57 197 LEU A O 1
ATOM 1603 N N . ARG A 1 198 ? -13.089 -16.379 37.767 1.00 13.78 198 ARG A N 1
ATOM 1604 C CA . ARG A 1 198 ? -13.222 -16.663 39.220 1.00 13.43 198 ARG A CA 1
ATOM 1605 C C . ARG A 1 198 ? -13.185 -15.375 40.036 1.00 15.97 198 ARG A C 1
ATOM 1606 O O . ARG A 1 198 ? -14.074 -15.134 40.903 1.00 14.76 198 ARG A O 1
ATOM 1614 N N . GLU A 1 199 ? -12.237 -14.502 39.726 1.00 15.66 199 GLU A N 1
ATOM 1615 C CA . GLU A 1 199 ? -12.120 -13.204 40.454 1.00 16.92 199 GLU A CA 1
ATOM 1616 C C . GLU A 1 199 ? -13.309 -12.299 40.284 1.00 15.64 199 GLU A C 1
ATOM 1617 O O . GLU A 1 199 ? -13.839 -11.707 41.201 1.00 17.48 199 GLU A O 1
ATOM 1623 N N . VAL A 1 200 ? -13.724 -12.126 39.042 1.00 14.67 200 VAL A N 1
ATOM 1624 C CA . VAL A 1 200 ? -14.832 -11.269 38.766 1.00 14.30 200 VAL A CA 1
ATOM 1625 C C . VAL A 1 200 ? -16.080 -11.774 39.449 1.00 14.17 200 VAL A C 1
ATOM 1626 O O . VAL A 1 200 ? -16.868 -10.987 40.084 1.00 15.81 200 VAL A O 1
ATOM 1630 N N . HIS A 1 201 ? -16.346 -13.063 39.285 1.00 14.47 201 HIS A N 1
ATOM 1631 C CA . HIS A 1 201 ? -17.569 -13.650 39.899 1.00 14.07 201 HIS A CA 1
ATOM 1632 C C . HIS A 1 201 ? -17.537 -13.545 41.435 1.00 17.22 201 HIS A C 1
ATOM 1633 O O . HIS A 1 201 ? -18.587 -13.315 42.011 1.00 16.86 201 HIS A O 1
ATOM 1640 N N . ALA A 1 202 ? -16.352 -13.620 42.027 1.00 16.16 202 ALA A N 1
ATOM 1641 C CA . ALA A 1 202 ? -16.265 -13.462 43.495 1.00 17.54 202 ALA A CA 1
ATOM 1642 C C . ALA A 1 202 ? -16.769 -12.112 44.003 1.00 20.10 202 ALA A C 1
ATOM 1643 O O . ALA A 1 202 ? -17.253 -12.047 45.159 1.00 22.45 202 ALA A O 1
ATOM 1645 N N . ALA A 1 203 ? -16.733 -11.065 43.155 1.00 19.92 203 ALA A N 1
ATOM 1646 C CA . ALA A 1 203 ? -17.149 -9.738 43.544 1.00 22.25 203 ALA A CA 1
ATOM 1647 C C . ALA A 1 203 ? -18.651 -9.577 43.396 1.00 24.53 203 ALA A C 1
ATOM 1648 O O . ALA A 1 203 ? -19.232 -8.605 43.908 1.00 25.90 203 ALA A O 1
ATOM 1650 N N . LEU A 1 204 ? -19.258 -10.492 42.651 1.00 19.14 204 LEU A N 1
ATOM 1651 C CA . LEU A 1 204 ? -20.675 -10.424 42.328 1.00 20.55 204 LEU A CA 1
ATOM 1652 C C . LEU A 1 204 ? -21.537 -11.447 43.058 1.00 22.53 204 LEU A C 1
ATOM 1653 O O . LEU A 1 204 ? -22.778 -11.287 43.100 1.00 28.55 204 LEU A O 1
ATOM 1658 N N . ALA A 1 205 ? -20.912 -12.508 43.605 1.00 21.32 205 ALA A N 1
ATOM 1659 C CA . ALA A 1 205 ? -21.667 -13.667 44.061 1.00 21.85 205 ALA A CA 1
ATOM 1660 C C . ALA A 1 205 ? -20.881 -14.438 45.091 1.00 23.76 205 ALA A C 1
ATOM 1661 O O . ALA A 1 205 ? -19.645 -14.319 45.171 1.00 29.14 205 ALA A O 1
ATOM 1663 N N . ALA A 1 206 ? -21.587 -15.236 45.887 1.00 30.54 206 ALA A N 1
ATOM 1664 C CA . ALA A 1 206 ? -20.932 -16.077 46.874 1.00 28.67 206 ALA A CA 1
ATOM 1665 C C . ALA A 1 206 ? -20.369 -17.399 46.377 1.00 26.42 206 ALA A C 1
ATOM 1666 O O . ALA A 1 206 ? -19.426 -17.925 46.956 1.00 41.65 206 ALA A O 1
ATOM 1668 N N . LYS A 1 207 ? -20.957 -17.977 45.335 1.00 24.20 207 LYS A N 1
ATOM 1669 C CA . LYS A 1 207 ? -20.487 -19.289 44.875 1.00 20.03 207 LYS A CA 1
ATOM 1670 C C . LYS A 1 207 ? -19.274 -19.145 43.955 1.00 18.30 207 LYS A C 1
ATOM 1671 O O . LYS A 1 207 ? -19.247 -18.223 43.160 1.00 22.56 207 LYS A O 1
ATOM 1677 N N . GLU A 1 208 ? -18.263 -20.022 44.101 1.00 17.19 208 GLU A N 1
ATOM 1678 C CA . GLU A 1 208 ? -17.063 -19.994 43.265 1.00 17.51 208 GLU A CA 1
ATOM 1679 C C . GLU A 1 208 ? -17.400 -20.468 41.843 1.00 16.68 208 GLU A C 1
ATOM 1680 O O . GLU A 1 208 ? -17.971 -21.512 41.679 1.00 16.64 208 GLU A O 1
ATOM 1686 N N . ALA A 1 209 ? -17.013 -19.653 40.855 1.00 14.49 209 ALA A N 1
ATOM 1687 C CA . ALA A 1 209 ? -17.259 -19.966 39.475 1.00 14.67 209 ALA A CA 1
ATOM 1688 C C . ALA A 1 209 ? -16.014 -20.584 38.831 1.00 13.90 209 ALA A C 1
ATOM 1689 O O . ALA A 1 209 ? -14.882 -20.115 39.064 1.00 18.65 209 ALA A O 1
ATOM 1691 N N . GLY A 1 210 ? -16.221 -21.590 37.975 1.00 14.40 210 GLY A N 1
ATOM 1692 C CA . GLY A 1 210 ? -15.113 -22.242 37.316 1.00 15.59 210 GLY A CA 1
ATOM 1693 C C . GLY A 1 210 ? -15.570 -22.618 35.894 1.00 14.68 210 GLY A C 1
ATOM 1694 O O . GLY A 1 210 ? -16.764 -22.504 35.522 1.00 15.07 210 GLY A O 1
ATOM 1695 N N . LEU A 1 211 ? -14.634 -23.189 35.196 1.00 14.07 211 LEU A N 1
ATOM 1696 C CA . LEU A 1 211 ? -14.963 -23.800 33.911 1.00 16.56 211 LEU A CA 1
ATOM 1697 C C . LEU A 1 211 ? -14.059 -24.957 33.614 1.00 14.60 211 LEU A C 1
ATOM 1698 O O . LEU A 1 211 ? -12.894 -25.084 34.133 1.00 18.23 211 LEU A O 1
ATOM 1703 N N . ARG A 1 212 ? -14.560 -25.828 32.738 1.00 16.20 212 ARG A N 1
ATOM 1704 C CA . ARG A 1 212 ? -13.784 -26.994 32.286 1.00 16.98 212 ARG A CA 1
ATOM 1705 C C . ARG A 1 212 ? -14.084 -27.281 30.822 1.00 16.76 212 ARG A C 1
ATOM 1706 O O . ARG A 1 212 ? -15.252 -27.353 30.439 1.00 16.02 212 ARG A O 1
ATOM 1714 N N . LEU A 1 213 ? -13.036 -27.473 30.034 1.00 17.31 213 LEU A N 1
ATOM 1715 C CA . LEU A 1 213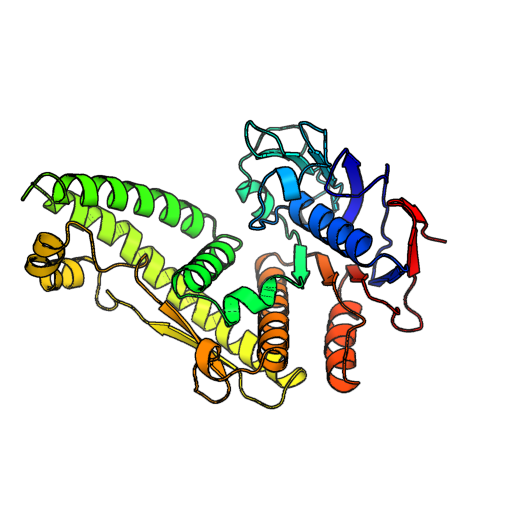 ? -13.214 -27.920 28.640 1.00 20.94 213 LEU A CA 1
ATOM 1716 C C . LEU A 1 213 ? -12.911 -29.401 28.566 1.00 20.62 213 LEU A C 1
ATOM 1717 O O . LEU A 1 213 ? -11.738 -29.807 28.758 1.00 26.38 213 LEU A O 1
ATOM 1722 N N . GLU A 1 214 ? -13.969 -30.198 28.370 1.00 21.06 214 GLU A N 1
ATOM 1723 C CA . GLU A 1 214 ? -13.856 -31.686 28.292 1.00 20.52 214 GLU A CA 1
ATOM 1724 C C . GLU A 1 214 ? -13.584 -32.085 26.840 1.00 23.67 214 GLU A C 1
ATOM 1725 O O . GLU A 1 214 ? -14.365 -31.780 25.988 1.00 27.50 214 GLU A O 1
ATOM 1731 N N . GLU A 1 215 ? -12.447 -32.727 26.631 1.00 27.40 215 GLU A N 1
ATOM 1732 C CA . GLU A 1 215 ? -11.877 -33.050 25.333 1.00 26.64 215 GLU A CA 1
ATOM 1733 C C . GLU A 1 215 ? -12.167 -34.489 24.912 1.00 28.07 215 GLU A C 1
ATOM 1734 O O . GLU A 1 215 ? -12.137 -35.425 25.711 1.00 34.63 215 GLU A O 1
ATOM 1740 N N . THR A 1 216 ? -12.504 -34.636 23.641 1.00 32.41 216 THR A N 1
ATOM 1741 C CA . THR A 1 216 ? -12.648 -35.940 23.041 1.00 36.37 216 THR A CA 1
ATOM 1742 C C . THR A 1 216 ? -11.349 -36.428 22.434 1.00 37.06 216 THR A C 1
ATOM 1743 O O . THR A 1 216 ? -11.241 -37.619 22.105 1.00 40.82 216 THR A O 1
ATOM 1747 N N . ALA A 1 217 ? -10.375 -35.532 22.278 1.00 34.11 217 ALA A N 1
ATOM 1748 C CA . ALA A 1 217 ? -9.116 -35.869 21.591 1.00 38.20 217 ALA A CA 1
ATOM 1749 C C . ALA A 1 217 ? -7.943 -35.193 22.255 1.00 40.44 217 ALA A C 1
ATOM 1750 O O . ALA A 1 217 ? -7.053 -34.628 21.587 1.00 43.31 217 ALA A O 1
ATOM 1752 N N . GLY A 1 218 ? -7.924 -35.277 23.582 1.00 38.76 218 GLY A N 1
ATOM 1753 C CA . GLY A 1 218 ? -6.912 -34.620 24.373 1.00 42.64 218 GLY A CA 1
ATOM 1754 C C . GLY A 1 218 ? -5.489 -35.145 24.261 1.00 40.51 218 GLY A C 1
ATOM 1755 O O . GLY A 1 218 ? -4.570 -34.447 24.639 1.00 37.91 218 GLY A O 1
ATOM 1756 N N . GLU A 1 219 ? -5.295 -36.359 23.755 1.00 41.09 219 GLU A N 1
ATOM 1757 C CA . GLU A 1 219 ? -3.943 -36.872 23.486 1.00 44.93 219 GLU A CA 1
ATOM 1758 C C . GLU A 1 219 ? -3.544 -36.722 21.995 1.00 41.79 219 GLU A C 1
ATOM 1759 O O . GLU A 1 219 ? -2.515 -37.260 21.560 1.00 47.39 219 GLU A O 1
ATOM 1765 N N . GLY A 1 220 ? -4.345 -35.990 21.220 1.00 40.93 220 GLY A N 1
ATOM 1766 C CA . GLY A 1 220 ? -4.113 -35.791 19.777 1.00 42.13 220 GLY A CA 1
ATOM 1767 C C . GLY A 1 220 ? -5.268 -36.374 18.975 1.00 43.60 220 GLY A C 1
ATOM 1768 O O . GLY A 1 220 ? -5.760 -37.459 19.287 1.00 50.51 220 GLY A O 1
ATOM 1769 N N . VAL A 1 221 ? -5.706 -35.643 17.953 1.00 41.21 221 VAL A N 1
ATOM 1770 C CA . VAL A 1 221 ? -6.799 -36.052 17.051 1.00 39.36 221 VAL A CA 1
ATOM 1771 C C . VAL A 1 221 ? -6.489 -37.370 16.290 1.00 44.34 221 VAL A C 1
ATOM 1772 O O . VAL A 1 221 ? -7.367 -38.225 16.149 1.00 45.01 221 VAL A O 1
ATOM 1776 N N . LEU A 1 222 ? -5.251 -37.562 15.831 1.00 45.18 222 LEU A N 1
ATOM 1777 C CA . LEU A 1 222 ? -4.903 -38.801 15.101 1.00 51.31 222 LEU A CA 1
ATOM 1778 C C . LEU A 1 222 ? -5.203 -40.033 15.968 1.00 56.10 222 LEU A C 1
ATOM 1779 O O . LEU A 1 222 ? -5.901 -40.960 15.529 1.00 58.75 222 LEU A O 1
ATOM 1784 N N . ARG A 1 223 ? -4.708 -40.014 17.206 1.00 53.14 223 ARG A N 1
ATOM 1785 C CA . ARG A 1 223 ? -4.900 -41.128 18.134 1.00 51.89 223 ARG A CA 1
ATOM 1786 C C . ARG A 1 223 ? -6.343 -41.366 18.544 1.00 49.32 223 ARG A C 1
ATOM 1787 O O . ARG A 1 223 ? -6.725 -42.506 18.770 1.00 61.14 223 ARG A O 1
ATOM 1795 N N . ALA A 1 224 ? -7.139 -40.306 18.633 1.00 44.04 224 ALA A N 1
ATOM 1796 C CA . ALA A 1 224 ? -8.572 -40.426 18.960 1.00 38.83 224 ALA A CA 1
ATOM 1797 C C . ALA A 1 224 ? -9.381 -40.963 17.751 1.00 49.12 224 ALA A C 1
ATOM 1798 O O . ALA A 1 224 ? -10.317 -41.777 17.902 1.00 52.72 224 ALA A O 1
ATOM 1800 N N . LEU A 1 225 ? -9.030 -40.488 16.562 1.00 46.77 225 LEU A N 1
ATOM 1801 C CA . LEU A 1 225 ? -9.591 -41.013 15.278 1.00 47.82 225 LEU A CA 1
ATOM 1802 C C . LEU A 1 225 ? -9.432 -42.507 15.087 1.00 48.84 225 LEU A C 1
ATOM 1803 O O . LEU A 1 225 ? -10.388 -43.174 14.713 1.00 63.13 225 LEU A O 1
ATOM 1808 N N . GLU A 1 226 ? -8.219 -43.004 15.315 1.00 48.87 226 GLU A N 1
ATOM 1809 C CA . GLU A 1 226 ? -7.914 -44.455 15.375 1.00 52.97 226 GLU A CA 1
ATOM 1810 C C . GLU A 1 226 ? -8.847 -45.173 16.327 1.00 54.38 226 GLU A C 1
ATOM 1811 O O . GLU A 1 226 ? -9.534 -46.097 15.944 1.00 74.07 226 GLU A O 1
ATOM 1817 N N . ALA A 1 227 ? -8.881 -44.716 17.576 1.00 57.44 227 ALA A N 1
ATOM 1818 C CA . ALA A 1 227 ? -9.672 -45.372 18.595 1.00 55.84 227 ALA A CA 1
ATOM 1819 C C . ALA A 1 227 ? -11.169 -45.309 18.311 1.00 52.86 227 ALA A C 1
ATOM 1820 O O . ALA A 1 227 ? -11.905 -46.138 18.819 1.00 67.73 227 ALA A O 1
ATOM 1822 N N . SER A 1 228 ? -11.620 -44.334 17.511 1.00 59.06 228 SER A N 1
ATOM 1823 C CA . SER A 1 228 ? -13.049 -44.220 17.128 1.00 54.51 228 SER A CA 1
ATOM 1824 C C . SER A 1 228 ? -13.366 -44.791 15.739 1.00 53.63 228 SER A C 1
ATOM 1825 O O . SER A 1 228 ? -14.498 -44.633 15.277 1.00 53.61 228 SER A O 1
ATOM 1828 N N . ARG A 1 229 ? -12.410 -45.496 15.115 1.00 49.49 229 ARG A N 1
ATOM 1829 C CA . ARG A 1 229 ? -12.513 -45.889 13.689 1.00 58.41 229 ARG A CA 1
ATOM 1830 C C . ARG A 1 229 ? -13.709 -46.790 13.399 1.00 58.82 229 ARG A C 1
ATOM 1831 O O . ARG A 1 229 ? -14.477 -46.520 12.474 1.00 65.96 229 ARG A O 1
ATOM 1839 N N . ALA A 1 230 ? -13.862 -47.857 14.177 1.00 63.72 230 ALA A N 1
ATOM 1840 C CA . ALA A 1 230 ? -15.008 -48.761 14.007 1.00 68.09 230 ALA A CA 1
ATOM 1841 C C . ALA A 1 230 ? -16.318 -48.005 14.237 1.00 61.70 230 ALA A C 1
ATOM 1842 O O . ALA A 1 230 ? -17.260 -48.094 13.444 1.00 73.49 230 ALA A O 1
ATOM 1844 N N . GLU A 1 231 ? -16.339 -47.222 15.308 1.00 64.05 231 GLU A N 1
ATOM 1845 C CA . GLU A 1 231 ? -17.549 -46.523 15.741 1.00 57.16 231 GLU A CA 1
ATOM 1846 C C . GLU A 1 231 ? -17.953 -45.354 14.825 1.00 54.11 231 GLU A C 1
ATOM 1847 O O . GLU A 1 231 ? -19.154 -45.158 14.599 1.00 65.10 231 GLU A O 1
ATOM 1853 N N . GLU A 1 232 ? -16.977 -44.577 14.325 1.00 57.79 232 GLU A N 1
ATOM 1854 C CA . GLU A 1 232 ? -17.261 -43.521 13.322 1.00 58.76 232 GLU A CA 1
ATOM 1855 C C . GLU A 1 232 ? -17.747 -44.113 12.000 1.00 66.97 232 GLU A C 1
ATOM 1856 O O . GLU A 1 232 ? -18.559 -43.485 11.299 1.00 63.89 232 GLU A O 1
ATOM 1862 N N . ARG A 1 233 ? -17.210 -45.295 11.652 1.00 65.45 233 ARG A N 1
ATOM 1863 C CA . ARG A 1 233 ? -17.664 -46.082 10.501 1.00 62.92 233 ARG A CA 1
ATOM 1864 C C . ARG A 1 233 ? -19.121 -46.477 10.707 1.00 64.10 233 ARG A C 1
ATOM 1865 O O . ARG A 1 233 ? -19.933 -46.340 9.796 1.00 83.38 233 ARG A O 1
ATOM 1867 N N . GLU A 1 234 ? -19.448 -46.936 11.917 1.00 74.45 234 GLU A N 1
ATOM 1868 C CA . GLU A 1 234 ? -20.829 -47.270 12.279 1.00 73.07 234 GLU A CA 1
ATOM 1869 C C . GLU A 1 234 ? -21.805 -46.068 12.239 1.00 68.02 234 GLU A C 1
ATOM 1870 O O . GLU A 1 234 ? -22.938 -46.248 11.861 1.00 72.68 234 GLU A O 1
ATOM 1872 N N . ARG A 1 235 ? -21.371 -44.851 12.582 1.00 74.49 235 ARG A N 1
ATOM 1873 C CA . ARG A 1 235 ? -22.286 -43.669 12.633 1.00 65.45 235 ARG A CA 1
ATOM 1874 C C . ARG A 1 235 ? -22.279 -42.709 11.393 1.00 60.30 235 ARG A C 1
ATOM 1875 O O . ARG A 1 235 ? -23.244 -41.954 11.205 1.00 71.54 235 ARG A O 1
ATOM 1877 N N . GLY A 1 236 ? -21.238 -42.753 10.549 1.00 60.77 236 GLY A N 1
ATOM 1878 C CA . GLY A 1 236 ? -21.164 -41.912 9.320 1.00 57.19 236 GLY A CA 1
ATOM 1879 C C . GLY A 1 236 ? -20.752 -40.463 9.565 1.00 65.89 236 GLY A C 1
ATOM 1880 O O . GLY A 1 236 ? -21.175 -39.539 8.850 1.00 82.90 236 GLY A O 1
ATOM 1881 N N . GLN A 1 237 ? -19.871 -40.289 10.544 1.00 60.68 237 GLN A N 1
ATOM 1882 C CA . GLN A 1 237 ? -19.585 -38.992 11.163 1.00 61.42 237 GLN A CA 1
ATOM 1883 C C . GLN A 1 237 ? -18.323 -39.103 11.997 1.00 56.33 237 GLN A C 1
ATOM 1884 O O . GLN A 1 237 ? -18.176 -40.069 12.762 1.00 64.85 237 GLN A O 1
ATOM 1890 N N . THR A 1 238 ? -17.445 -38.102 11.886 1.00 49.54 238 THR A N 1
ATOM 1891 C CA . THR A 1 238 ? -16.290 -37.960 12.768 1.00 47.80 238 THR A CA 1
ATOM 1892 C C . THR A 1 238 ? -16.833 -37.701 14.189 1.00 50.20 238 THR A C 1
ATOM 1893 O O . THR A 1 238 ? -17.754 -36.898 14.366 1.00 42.81 238 THR A O 1
ATOM 1897 N N . LEU A 1 239 ? -16.303 -38.437 15.169 1.00 47.14 239 LEU A N 1
ATOM 1898 C CA . LEU A 1 239 ? -16.839 -38.447 16.530 1.00 47.58 239 LEU A CA 1
ATOM 1899 C C . LEU A 1 239 ? -15.928 -37.791 17.565 1.00 42.22 239 LEU A C 1
ATOM 1900 O O . LEU A 1 239 ? -16.341 -37.638 18.690 1.00 47.33 239 LEU A O 1
ATOM 1905 N N . VAL A 1 240 ? -14.730 -37.380 17.153 1.00 42.32 240 VAL A N 1
ATOM 1906 C CA . VAL A 1 240 ? -13.719 -36.821 18.022 1.00 44.54 240 VAL A CA 1
ATOM 1907 C C . VAL A 1 240 ? -13.107 -35.581 17.346 1.00 41.26 240 VAL A C 1
ATOM 1908 O O . VAL A 1 240 ? -13.247 -35.360 16.128 1.00 41.33 240 VAL A O 1
ATOM 1912 N N . GLY A 1 241 ? -12.401 -34.791 18.143 1.00 41.42 241 GLY A N 1
ATOM 1913 C CA . GLY A 1 241 ? -11.897 -33.502 17.703 1.00 38.51 241 GLY A CA 1
ATOM 1914 C C . GLY A 1 241 ? -12.616 -32.304 18.324 1.00 32.02 241 GLY A C 1
ATOM 1915 O O . GLY A 1 241 ? -13.692 -32.441 18.978 1.00 32.81 241 GLY A O 1
ATOM 1916 N N . PRO A 1 242 ? -12.059 -31.112 18.110 1.00 27.34 242 PRO A N 1
ATOM 1917 C CA . PRO A 1 242 ? -12.539 -29.937 18.901 1.00 28.70 242 PRO A CA 1
ATOM 1918 C C . PRO A 1 242 ? -13.998 -29.563 18.655 1.00 25.33 242 PRO A C 1
ATOM 1919 O O . PRO A 1 242 ? -14.629 -28.932 19.517 1.00 31.74 242 PRO A O 1
ATOM 1923 N N . HIS A 1 243 ? -14.565 -29.971 17.509 1.00 28.45 243 HIS A N 1
ATOM 1924 C CA . HIS A 1 243 ? -16.000 -29.762 17.266 1.00 27.29 243 HIS A CA 1
ATOM 1925 C C . HIS A 1 243 ? -16.922 -30.646 18.129 1.00 30.76 243 HIS A C 1
ATOM 1926 O O . HIS A 1 243 ? -18.137 -30.496 18.070 1.00 30.89 243 HIS A O 1
ATOM 1933 N N . ARG A 1 244 ? -16.363 -31.570 18.916 1.00 28.89 244 ARG A N 1
ATOM 1934 C CA . ARG A 1 244 ? -17.166 -32.412 19.750 1.00 28.93 244 ARG A CA 1
ATOM 1935 C C . ARG A 1 244 ? -16.941 -32.186 21.266 1.00 27.42 244 ARG A C 1
ATOM 1936 O O . ARG A 1 244 ? -17.522 -32.907 22.098 1.00 32.49 244 ARG A O 1
ATOM 1944 N N . ASP A 1 245 ? -16.107 -31.211 21.593 1.00 25.22 245 ASP A N 1
ATOM 1945 C CA . ASP A 1 245 ? -15.652 -30.985 22.956 1.00 25.49 245 ASP A CA 1
ATOM 1946 C C . ASP A 1 245 ? -16.677 -30.125 23.715 1.00 25.21 245 ASP A C 1
ATOM 1947 O O . ASP A 1 245 ? -17.471 -29.433 23.102 1.00 26.43 245 ASP A O 1
ATOM 1952 N N . ASP A 1 246 ? -16.677 -30.197 25.061 1.00 22.53 246 ASP A N 1
ATOM 1953 C CA . ASP A 1 246 ? -17.764 -29.634 25.817 1.00 22.71 246 ASP A CA 1
ATOM 1954 C C . ASP A 1 246 ? -17.200 -28.617 26.784 1.00 23.57 246 ASP A C 1
ATOM 1955 O O . ASP A 1 246 ? -16.379 -28.974 27.624 1.00 26.26 246 ASP A O 1
ATOM 1960 N N . LEU A 1 247 ? -17.663 -27.394 26.710 1.00 21.67 247 LEU A N 1
ATOM 1961 C CA . LEU A 1 247 ? -17.311 -26.396 27.722 1.00 17.45 247 LEU A CA 1
ATOM 1962 C C . LEU A 1 247 ? -18.357 -26.357 28.816 1.00 19.74 247 LEU A C 1
ATOM 1963 O O . LEU A 1 247 ? -19.490 -26.065 28.539 1.00 21.16 247 LEU A O 1
ATOM 1968 N N . VAL A 1 248 ? -17.950 -26.700 30.047 1.00 17.63 248 VAL A N 1
ATOM 1969 C CA . VAL A 1 248 ? -18.821 -26.786 31.159 1.00 17.13 248 VAL A CA 1
ATOM 1970 C C . VAL A 1 248 ? -18.527 -25.625 32.115 1.00 14.86 248 VAL A C 1
ATOM 1971 O O . VAL A 1 248 ? -17.395 -25.421 32.481 1.00 17.10 248 VAL A O 1
ATOM 1975 N N . PHE A 1 249 ? -19.566 -24.878 32.500 1.00 15.11 249 PHE A N 1
ATOM 1976 C CA . PHE A 1 249 ? -19.417 -23.865 33.520 1.00 15.13 249 PHE A CA 1
ATOM 1977 C C . PHE A 1 249 ? -19.798 -24.511 34.875 1.00 14.70 249 PHE A C 1
ATOM 1978 O O . PHE A 1 249 ? -20.732 -25.310 34.951 1.00 15.61 249 PHE A O 1
ATOM 1986 N N . LEU A 1 250 ? -19.064 -24.091 35.900 1.00 14.90 250 LEU A N 1
ATOM 1987 C CA . LEU A 1 250 ? -19.197 -24.663 37.221 1.00 15.43 250 LEU A CA 1
ATOM 1988 C C . LEU A 1 250 ? -19.508 -23.569 38.262 1.00 13.43 250 LEU A C 1
ATOM 1989 O O . LEU A 1 250 ? -18.946 -22.480 38.247 1.00 15.98 250 LEU A O 1
ATOM 1994 N N . LEU A 1 251 ? -20.372 -23.946 39.212 1.00 13.62 251 LEU A N 1
ATOM 1995 C CA . LEU A 1 251 ? -20.602 -23.166 40.445 1.00 13.98 251 LEU A CA 1
ATOM 1996 C C . LEU A 1 251 ? -20.454 -24.166 41.587 1.00 13.18 251 LEU A C 1
ATOM 1997 O O . LEU A 1 251 ? -21.058 -25.221 41.579 1.00 14.66 251 LEU A O 1
ATOM 2002 N N . GLU A 1 252 ? -19.529 -23.826 42.507 1.00 13.64 252 GLU A N 1
ATOM 2003 C CA . GLU A 1 252 ? -19.161 -24.733 43.552 1.00 15.36 252 GLU A CA 1
ATOM 2004 C C . GLU A 1 252 ? -18.809 -26.122 43.015 1.00 12.89 252 GLU A C 1
ATOM 2005 O O . GLU A 1 252 ? -19.192 -27.137 43.581 1.00 15.68 252 GLU A O 1
ATOM 2011 N N . GLY A 1 253 ? -18.057 -26.171 41.898 1.00 13.76 253 GLY A N 1
ATOM 2012 C CA . GLY A 1 253 ? -17.679 -27.430 41.314 1.00 15.68 253 GLY A CA 1
ATOM 2013 C C . GLY A 1 253 ? -18.752 -28.178 40.585 1.00 15.14 253 GLY A C 1
ATOM 2014 O O . GLY A 1 253 ? -18.452 -29.259 40.118 1.00 14.87 253 GLY A O 1
ATOM 2015 N N . ARG A 1 254 ? -19.986 -27.630 40.494 1.00 15.21 254 ARG A N 1
ATOM 2016 C CA . ARG A 1 254 ? -21.099 -28.356 39.925 1.00 16.23 254 ARG A CA 1
ATOM 2017 C C . ARG A 1 254 ? -21.627 -27.674 38.681 1.00 15.85 254 ARG A C 1
ATOM 2018 O O . ARG A 1 254 ? -21.601 -26.441 38.570 1.00 16.67 254 ARG A O 1
ATOM 2026 N N . PRO A 1 255 ? -22.095 -28.491 37.726 1.00 17.42 255 PRO A N 1
ATOM 2027 C CA . PRO A 1 255 ? -22.450 -27.904 36.442 1.00 15.78 255 PRO A CA 1
ATOM 2028 C C . PRO A 1 255 ? -23.591 -26.883 36.449 1.00 19.19 255 PRO A C 1
ATOM 2029 O O . PRO A 1 255 ? -24.717 -27.203 36.900 1.00 20.69 255 PRO A O 1
ATOM 2033 N N . ALA A 1 256 ? -23.322 -25.675 35.948 1.00 17.28 256 ALA A N 1
ATOM 2034 C CA . ALA A 1 256 ? -24.310 -24.614 36.037 1.00 18.18 256 ALA A CA 1
ATOM 2035 C C . ALA A 1 256 ? -25.582 -24.891 35.246 1.00 17.48 256 ALA A C 1
ATOM 2036 O O . ALA A 1 256 ? -26.673 -24.449 35.618 1.00 22.66 256 ALA A O 1
ATOM 2038 N N . HIS A 1 257 ? -25.435 -25.605 34.140 1.00 18.46 257 HIS A N 1
ATOM 2039 C CA . HIS A 1 257 ? -26.599 -25.899 33.299 1.00 20.07 257 HIS A CA 1
ATOM 2040 C C . HIS A 1 257 ? -27.587 -26.841 33.941 1.00 23.14 257 HIS A C 1
ATOM 2041 O O . HIS A 1 257 ? -28.705 -26.945 33.475 1.00 27.96 257 HIS A O 1
ATOM 2048 N N . ARG A 1 258 ? -27.144 -27.536 35.001 1.00 23.96 258 ARG A N 1
ATOM 2049 C CA . ARG A 1 258 ? -28.026 -28.383 35.821 1.00 27.71 258 ARG A CA 1
ATOM 2050 C C . ARG A 1 258 ? -28.440 -27.761 37.171 1.00 26.36 258 ARG A C 1
ATOM 2051 O O . ARG A 1 258 ? -29.579 -27.954 37.583 1.00 33.00 258 ARG A O 1
ATOM 2059 N N . PHE A 1 259 ? -27.536 -27.020 37.832 1.00 24.93 259 PHE A N 1
ATOM 2060 C CA . PHE A 1 259 ? -27.679 -26.629 39.244 1.00 31.62 259 PHE A CA 1
ATOM 2061 C C . PHE A 1 259 ? -27.711 -25.149 39.524 1.00 32.97 259 PHE A C 1
ATOM 2062 O O . PHE A 1 259 ? -27.832 -24.757 40.692 1.00 42.89 259 PHE A O 1
ATOM 2070 N N . ALA A 1 260 ? -27.641 -24.315 38.484 1.00 23.89 260 ALA A N 1
ATOM 2071 C CA . ALA A 1 260 ? -27.833 -22.880 38.681 1.00 21.61 260 ALA A CA 1
ATOM 2072 C C . ALA A 1 260 ? -29.298 -22.518 38.592 1.00 23.43 260 ALA A C 1
ATOM 2073 O O . ALA A 1 260 ? -29.986 -22.937 37.663 1.00 26.85 260 ALA A O 1
ATOM 2075 N N . SER A 1 261 ? -29.739 -21.678 39.504 1.00 23.61 261 SER A N 1
ATOM 2076 C CA . SER A 1 261 ? -31.031 -20.992 39.349 1.00 27.23 261 SER A CA 1
ATOM 2077 C C . SER A 1 261 ? -30.902 -20.022 38.179 1.00 26.83 261 SER A C 1
ATOM 2078 O O . SER A 1 261 ? -29.754 -19.664 37.795 1.00 23.01 261 SER A O 1
ATOM 2081 N N . ARG A 1 262 ? -32.028 -19.535 37.644 1.00 29.45 262 ARG A N 1
ATOM 2082 C CA . ARG A 1 262 ? -31.924 -18.512 36.608 1.00 26.44 262 ARG A CA 1
ATOM 2083 C C . ARG A 1 262 ? -31.128 -17.288 37.098 1.00 23.58 262 ARG A C 1
ATOM 2084 O O . ARG A 1 262 ? -30.299 -16.719 36.336 1.00 23.81 262 ARG A O 1
ATOM 2092 N N . GLY A 1 263 ? -31.388 -16.827 38.312 1.00 26.20 263 GLY A N 1
ATOM 2093 C CA . GLY A 1 263 ? -30.602 -15.671 38.851 1.00 27.04 263 GLY A CA 1
ATOM 2094 C C . GLY A 1 263 ? -29.084 -15.932 38.946 1.00 20.28 263 GLY A C 1
ATOM 2095 O O . GLY A 1 263 ? -28.224 -15.084 38.643 1.00 22.42 263 GLY A O 1
ATOM 2096 N N . GLU A 1 264 ? -28.748 -17.134 39.379 1.00 21.92 264 GLU A N 1
ATOM 2097 C CA . GLU A 1 264 ? -27.335 -17.536 39.465 1.00 19.41 264 GLU A CA 1
ATOM 2098 C C . GLU A 1 264 ? -26.722 -17.574 38.063 1.00 16.21 264 GLU A C 1
ATOM 2099 O O . GLU A 1 264 ? -25.556 -17.212 37.866 1.00 17.51 264 GLU A O 1
ATOM 2105 N N . ALA A 1 265 ? -27.491 -18.094 37.117 1.00 16.97 265 ALA A N 1
ATOM 2106 C CA . ALA A 1 265 ? -27.020 -18.129 35.758 1.00 17.52 265 ALA A CA 1
ATOM 2107 C C . ALA A 1 265 ? -26.822 -16.735 35.185 1.00 15.50 265 ALA A C 1
ATOM 2108 O O . ALA A 1 265 ? -25.843 -16.463 34.472 1.00 15.26 265 ALA A O 1
ATOM 2110 N N . LYS A 1 266 ? -27.736 -15.837 35.463 1.00 17.40 266 LYS A N 1
ATOM 2111 C CA . LYS A 1 266 ? -27.627 -14.488 34.981 1.00 16.76 266 LYS A CA 1
ATOM 2112 C C . LYS A 1 266 ? -26.345 -13.817 35.550 1.00 15.70 266 LYS A C 1
ATOM 2113 O O . LYS A 1 266 ? -25.617 -13.149 34.846 1.00 16.74 266 LYS A O 1
ATOM 2119 N N . THR A 1 267 ? -26.047 -14.032 36.848 1.00 16.30 267 THR A N 1
ATOM 2120 C CA . THR A 1 267 ? -24.834 -13.509 37.414 1.00 17.42 267 THR A CA 1
ATOM 2121 C C . THR A 1 267 ? -23.558 -14.158 36.878 1.00 13.92 267 THR A C 1
ATOM 2122 O O . THR A 1 267 ? -22.561 -13.444 36.658 1.00 14.80 267 THR A O 1
ATOM 2126 N N . LEU A 1 268 ? -23.602 -15.453 36.647 1.00 13.39 268 LEU A N 1
ATOM 2127 C CA . LEU A 1 268 ? -22.450 -16.137 35.999 1.00 11.95 268 LEU A CA 1
ATOM 2128 C C . LEU A 1 268 ? -22.211 -15.549 34.597 1.00 11.45 268 LEU A C 1
ATOM 2129 O O . LEU A 1 268 ? -21.072 -15.260 34.204 1.00 12.07 268 LEU A O 1
ATOM 2134 N N . ALA A 1 269 ? -23.302 -15.378 33.843 1.00 12.70 269 ALA A N 1
ATOM 2135 C CA . ALA A 1 269 ? -23.214 -14.729 32.519 1.00 13.43 269 ALA A CA 1
ATOM 2136 C C . ALA A 1 269 ? -22.689 -13.339 32.552 1.00 12.08 269 ALA A C 1
ATOM 2137 O O . ALA A 1 269 ? -21.892 -12.941 31.652 1.00 12.54 269 ALA A O 1
ATOM 2139 N N . LEU A 1 270 ? -23.055 -12.563 33.600 1.00 13.05 270 LEU A N 1
ATOM 2140 C CA . LEU A 1 270 ? -22.517 -11.235 33.781 1.00 12.24 270 LEU A CA 1
ATOM 2141 C C . LEU A 1 270 ? -21.010 -11.284 34.015 1.00 11.24 270 LEU A C 1
ATOM 2142 O O . LEU A 1 270 ? -20.230 -10.572 33.382 1.00 12.35 270 LEU A O 1
ATOM 2147 N N . ALA A 1 271 ? -20.598 -12.203 34.885 1.00 11.94 271 ALA A N 1
ATOM 2148 C CA . ALA A 1 271 ? -19.171 -12.372 35.169 1.00 12.51 271 ALA A CA 1
ATOM 2149 C C . ALA A 1 271 ? -18.359 -12.796 33.959 1.00 11.34 271 ALA A C 1
ATOM 2150 O O . ALA A 1 271 ? -17.264 -12.263 33.717 1.00 11.87 271 ALA A O 1
ATOM 2152 N N . LEU A 1 272 ? -18.951 -13.648 33.154 1.00 11.44 272 LEU A N 1
ATOM 2153 C CA . LEU A 1 272 ? -18.274 -14.075 31.908 1.00 10.68 272 LEU A CA 1
ATOM 2154 C C . LEU A 1 272 ? -18.043 -12.890 30.992 1.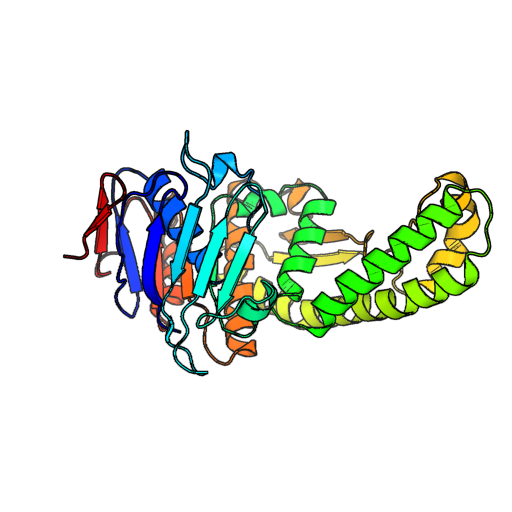00 10.91 272 LEU A C 1
ATOM 2155 O O . LEU A 1 272 ? -16.968 -12.746 30.374 1.00 12.24 272 LEU A O 1
ATOM 2160 N N . ARG A 1 273 ? -19.045 -12.040 30.860 1.00 10.92 273 ARG A N 1
ATOM 2161 C CA . ARG A 1 273 ? -18.877 -10.815 30.018 1.00 10.06 273 ARG A CA 1
ATOM 2162 C C . ARG A 1 273 ? -17.869 -9.857 30.550 1.00 10.98 273 ARG A C 1
ATOM 2163 O O . ARG A 1 273 ? -17.076 -9.266 29.812 1.00 10.93 273 ARG A O 1
ATOM 2171 N N . LEU A 1 274 ? -17.903 -9.643 31.883 1.00 10.66 274 LEU A N 1
ATOM 2172 C CA . LEU A 1 274 ? -16.890 -8.725 32.450 1.00 10.51 274 LEU A CA 1
ATOM 2173 C C . LEU A 1 274 ? -15.461 -9.311 32.383 1.00 10.31 274 LEU A C 1
ATOM 2174 O O . LEU A 1 274 ? -14.493 -8.530 32.178 1.00 11.33 274 LEU A O 1
ATOM 2179 N N . ALA A 1 275 ? -15.325 -10.615 32.508 1.00 9.94 275 ALA A N 1
ATOM 2180 C CA . ALA A 1 275 ? -14.013 -11.234 32.347 1.00 11.16 275 ALA A CA 1
ATOM 2181 C C . ALA A 1 275 ? -13.519 -11.131 30.897 1.00 11.46 275 ALA A C 1
ATOM 2182 O O . ALA A 1 275 ? -12.370 -10.798 30.673 1.00 11.85 275 ALA A O 1
ATOM 2184 N N . GLU A 1 276 ? -14.446 -11.308 29.937 1.00 11.12 276 GLU A N 1
ATOM 2185 C CA . GLU A 1 276 ? -14.111 -11.096 28.549 1.00 12.30 276 GLU A CA 1
ATOM 2186 C C . GLU A 1 276 ? -13.694 -9.681 28.299 1.00 10.32 276 GLU A C 1
ATOM 2187 O O . GLU A 1 276 ? -12.654 -9.454 27.677 1.00 11.07 276 GLU A O 1
ATOM 2193 N N . HIS A 1 277 ? -14.404 -8.719 28.879 1.00 8.99 277 HIS A N 1
ATOM 2194 C CA . HIS A 1 277 ? -14.075 -7.345 28.762 1.00 10.31 277 HIS A CA 1
ATOM 2195 C C . HIS A 1 277 ? 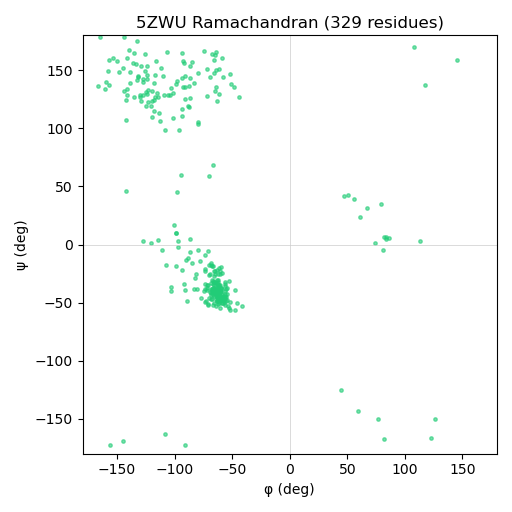-12.642 -7.015 29.294 1.00 10.16 277 HIS A C 1
ATOM 2196 O O . HIS A 1 277 ? -11.860 -6.311 28.654 1.00 11.90 277 HIS A O 1
ATOM 2203 N N . ARG A 1 278 ? -12.352 -7.535 30.491 1.00 10.45 278 ARG A N 1
ATOM 2204 C CA . ARG A 1 278 ? -11.064 -7.329 31.094 1.00 11.54 278 ARG A CA 1
ATOM 2205 C C . ARG A 1 278 ? -9.953 -7.876 30.232 1.00 11.16 278 ARG A C 1
ATOM 2206 O O . ARG A 1 278 ? -8.980 -7.178 29.992 1.00 12.65 278 ARG A O 1
ATOM 2214 N N . LEU A 1 279 ? -10.143 -9.092 29.763 1.00 11.31 279 LEU A N 1
ATOM 2215 C CA . LEU A 1 279 ? -9.108 -9.747 28.963 1.00 11.53 279 LEU A CA 1
ATOM 2216 C C . LEU A 1 279 ? -8.904 -9.068 27.613 1.00 11.66 279 LEU A C 1
ATOM 2217 O O . LEU A 1 279 ? -7.765 -8.897 27.165 1.00 12.23 279 LEU A O 1
ATOM 2222 N N . LEU A 1 280 ? -9.994 -8.621 27.004 1.00 11.21 280 LEU A N 1
ATOM 2223 C CA . LEU A 1 280 ? -9.881 -7.823 25.755 1.00 11.17 280 LEU A CA 1
ATOM 2224 C C . LEU A 1 280 ? -9.084 -6.578 25.977 1.00 11.70 280 LEU A C 1
ATOM 2225 O O . LEU A 1 280 ? -8.302 -6.159 25.116 1.00 12.83 280 LEU A O 1
ATOM 2230 N N . GLY A 1 281 ? -9.334 -5.843 27.077 1.00 12.18 281 GLY A N 1
ATOM 2231 C CA . GLY A 1 281 ? -8.559 -4.673 27.387 1.00 13.40 281 GLY A CA 1
ATOM 2232 C C . GLY A 1 281 ? -7.064 -4.966 27.479 1.00 14.19 281 GLY A C 1
ATOM 2233 O O . GLY A 1 281 ? -6.257 -4.175 26.989 1.00 15.27 281 GLY A O 1
ATOM 2234 N N . GLU A 1 282 ? -6.699 -6.107 28.065 1.00 13.92 282 GLU A N 1
ATOM 2235 C CA . GLU A 1 282 ? -5.304 -6.514 28.161 1.00 14.67 282 GLU A CA 1
ATOM 2236 C C . GLU A 1 282 ? -4.732 -6.799 26.756 1.00 16.02 282 GLU A C 1
ATOM 2237 O O . GLU A 1 282 ? -3.670 -6.281 26.400 1.00 18.06 282 GLU A O 1
ATOM 2243 N N . HIS A 1 283 ? -5.522 -7.509 25.965 1.00 14.36 283 HIS A N 1
ATOM 2244 C CA . HIS A 1 283 ? -5.102 -7.865 24.612 1.00 14.56 283 HIS A CA 1
ATOM 2245 C C . HIS A 1 283 ? -4.906 -6.645 23.703 1.00 13.80 283 HIS A C 1
ATOM 2246 O O . HIS A 1 283 ? -3.874 -6.556 22.979 1.00 16.76 283 HIS A O 1
ATOM 2253 N N . HIS A 1 284 ? -5.870 -5.717 23.704 1.00 14.34 284 HIS A N 1
ATOM 2254 C CA . HIS A 1 284 ? -5.842 -4.561 22.799 1.00 15.31 284 HIS A CA 1
ATOM 2255 C C . HIS A 1 284 ? -4.957 -3.442 23.318 1.00 14.96 284 HIS A C 1
ATOM 2256 O O . HIS A 1 284 ? -4.505 -2.566 22.588 1.00 22.40 284 HIS A O 1
ATOM 2263 N N . GLY A 1 285 ? -4.778 -3.405 24.646 1.00 15.80 285 GLY A N 1
ATOM 2264 C CA . GLY A 1 285 ? -4.158 -2.225 25.210 1.00 17.79 285 GLY A CA 1
ATOM 2265 C C . GLY A 1 285 ? -5.082 -1.036 25.491 1.00 15.97 285 GLY A C 1
ATOM 2266 O O . GLY A 1 285 ? -4.650 0.025 25.965 1.00 20.95 285 GLY A O 1
ATOM 2267 N N . GLU A 1 286 ? -6.378 -1.258 25.283 1.00 15.51 286 GLU A N 1
ATOM 2268 C CA . GLU A 1 286 ? -7.396 -0.259 25.416 1.00 16.77 286 GLU A CA 1
ATOM 2269 C C . GLU A 1 286 ? -8.670 -1.050 25.663 1.00 14.40 286 GLU A C 1
ATOM 2270 O O . GLU A 1 286 ? -8.904 -2.038 24.998 1.00 15.61 286 GLU A O 1
ATOM 2276 N N . PRO A 1 287 ? -9.523 -0.607 26.598 1.00 13.99 287 PRO A N 1
ATOM 2277 C CA . PRO A 1 287 ? -10.736 -1.333 26.820 1.00 12.22 287 PRO A CA 1
ATOM 2278 C C . PRO A 1 287 ? -11.746 -1.224 25.652 1.00 12.08 287 PRO A C 1
ATOM 2279 O O . PRO A 1 287 ? -11.875 -0.147 25.055 1.00 13.24 287 PRO A O 1
ATOM 2283 N N . PRO A 1 288 ? -12.478 -2.326 25.381 1.00 11.69 288 PRO A N 1
ATOM 2284 C CA . PRO A 1 288 ? -13.671 -2.173 24.579 1.00 12.93 288 PRO A CA 1
ATOM 2285 C C . PRO A 1 288 ? -14.631 -1.233 25.227 1.00 11.39 288 PRO A C 1
ATOM 2286 O O . PRO A 1 288 ? -14.611 -0.988 26.440 1.00 11.79 288 PRO A O 1
ATOM 2290 N N . LEU A 1 289 ? -15.557 -0.702 24.437 1.00 11.09 289 LEU A N 1
ATOM 2291 C CA . LEU A 1 289 ? -16.735 -0.025 24.973 1.00 9.99 289 LEU A CA 1
ATOM 2292 C C . LEU A 1 289 ? -17.533 -1.090 25.724 1.00 9.88 289 LEU A C 1
ATOM 2293 O O . LEU A 1 289 ? -17.784 -2.179 25.244 1.00 12.81 289 LEU A O 1
ATOM 2298 N N . LEU A 1 290 ? -18.002 -0.722 26.941 1.00 10.03 290 LEU A N 1
ATOM 2299 C CA . LEU A 1 290 ? -18.850 -1.662 27.689 1.00 10.09 290 LEU A CA 1
ATOM 2300 C C . LEU A 1 290 ? -20.289 -1.174 27.643 1.00 10.28 290 LEU A C 1
ATOM 2301 O O . LEU A 1 290 ? -20.542 0.020 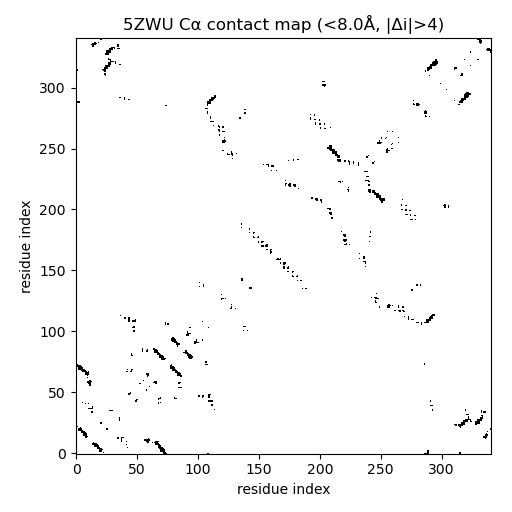27.876 1.00 11.23 290 LEU A O 1
ATOM 2306 N N . LEU A 1 291 ? -21.164 -2.086 27.260 1.00 9.53 291 LEU A N 1
ATOM 2307 C CA . LEU A 1 291 ? -22.630 -1.814 27.119 1.00 10.42 291 LEU A CA 1
ATOM 2308 C C . LEU A 1 291 ? -23.373 -2.762 28.053 1.00 10.18 291 LEU A C 1
ATOM 2309 O O . LEU A 1 291 ? -23.203 -3.978 27.988 1.00 11.15 291 LEU A O 1
ATOM 2314 N N . VAL A 1 292 ? -24.122 -2.180 29.010 1.00 11.69 292 VAL A N 1
ATOM 2315 C CA . VAL A 1 292 ? -24.779 -2.999 30.052 1.00 12.25 292 VAL A CA 1
ATOM 2316 C C . VAL A 1 292 ? -26.279 -2.797 29.976 1.00 13.00 292 VAL A C 1
ATOM 2317 O O . VAL A 1 292 ? -26.745 -1.718 30.286 1.00 15.77 292 VAL A O 1
ATOM 2321 N N . ASP A 1 293 ? -26.990 -3.838 29.520 1.00 11.83 293 ASP A N 1
ATOM 2322 C CA . ASP A 1 293 ? -28.431 -3.782 29.465 1.00 13.92 293 ASP A CA 1
ATOM 2323 C C . ASP A 1 293 ? -28.956 -4.351 30.787 1.00 19.52 293 ASP A C 1
ATOM 2324 O O . ASP A 1 293 ? -28.232 -5.053 31.491 1.00 24.69 293 ASP A O 1
ATOM 2329 N N . GLU A 1 294 ? -30.153 -3.959 31.143 1.00 16.27 294 GLU A N 1
ATOM 2330 C CA . GLU A 1 294 ? -30.858 -4.401 32.366 1.00 23.67 294 GLU A CA 1
ATOM 2331 C C . GLU A 1 294 ? -30.173 -3.903 33.618 1.00 27.72 294 GLU A C 1
ATOM 2332 O O . GLU A 1 294 ? -30.146 -4.581 34.614 1.00 31.55 294 GLU A O 1
ATOM 2338 N N . TRP A 1 295 ? -29.536 -2.728 33.525 1.00 28.68 295 TRP A N 1
ATOM 2339 C CA . TRP A 1 295 ? -28.825 -2.121 34.668 1.00 27.85 295 TRP A CA 1
ATOM 2340 C C . TRP A 1 295 ? -29.690 -2.149 35.917 1.00 36.94 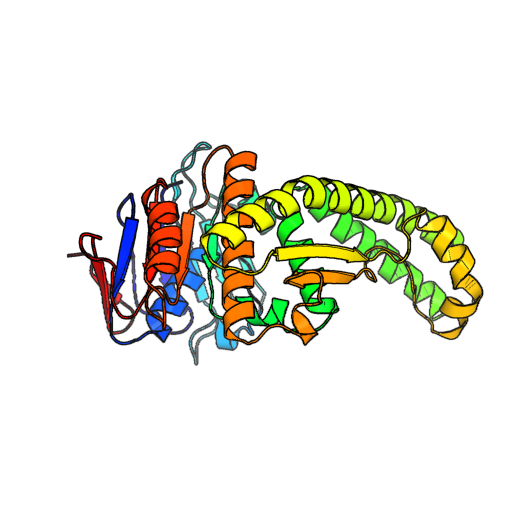295 TRP A C 1
ATOM 2341 O O . TRP A 1 295 ? -29.260 -2.670 36.941 1.00 43.03 295 TRP A O 1
ATOM 2352 N N . GLY A 1 296 ? -30.877 -1.554 35.776 1.00 36.85 296 GLY A N 1
ATOM 2353 C CA . GLY A 1 296 ? -32.051 -1.779 36.579 1.00 57.41 296 GLY A CA 1
ATOM 2354 C C . GLY A 1 296 ? -32.790 -3.033 36.173 1.00 77.80 296 GLY A C 1
ATOM 2355 O O . GLY A 1 296 ? -33.472 -3.094 35.090 1.00 76.09 296 GLY A O 1
ATOM 2356 N N . GLU A 1 297 ? -32.565 -4.032 37.031 1.00 75.16 297 GLU A N 1
ATOM 2357 C CA . GLU A 1 297 ? -33.361 -5.220 37.152 1.00 66.35 297 GLU A CA 1
ATOM 2358 C C . GLU A 1 297 ? -33.266 -5.471 38.667 1.00 76.61 297 GLU A C 1
ATOM 2359 O O . GLU A 1 297 ? -32.780 -4.588 39.397 1.00 93.71 297 GLU A O 1
ATOM 2365 N N . GLU A 1 298 ? -33.696 -6.630 39.160 1.00 79.25 298 GLU A N 1
ATOM 2366 C CA . GLU A 1 298 ? -33.635 -6.919 40.610 1.00 84.82 298 GLU A CA 1
ATOM 2367 C C . GLU A 1 298 ? -32.185 -7.048 41.149 1.00 72.74 298 GLU A C 1
ATOM 2368 O O . GLU A 1 298 ? -31.759 -8.135 41.556 1.00 105.56 298 GLU A O 1
ATOM 2370 N N . LEU A 1 299 ? -31.454 -5.927 41.170 1.00 68.55 299 LEU A N 1
ATOM 2371 C CA . LEU A 1 299 ? -30.074 -5.875 41.635 1.00 77.76 299 LEU A CA 1
ATOM 2372 C C . LEU A 1 299 ? -29.981 -5.657 43.153 1.00 83.54 299 LEU A C 1
ATOM 2373 O O . LEU A 1 299 ? -30.802 -4.934 43.745 1.00 93.71 299 LEU A O 1
ATOM 2375 N N . ASP A 1 300 ? -28.987 -6.303 43.771 1.00 67.17 300 ASP A N 1
ATOM 2376 C CA . ASP A 1 300 ? -28.577 -5.999 45.152 1.00 60.83 300 ASP A CA 1
ATOM 2377 C C . ASP A 1 300 ? -27.449 -4.968 45.162 1.00 57.11 300 ASP A C 1
ATOM 2378 O O . ASP A 1 300 ? -26.747 -4.827 44.169 1.00 50.67 300 ASP A O 1
ATOM 2383 N N . GLU A 1 301 ? -27.290 -4.262 46.290 1.00 57.41 301 GLU A N 1
ATOM 2384 C CA . GLU A 1 301 ? -26.344 -3.132 46.383 1.00 57.84 301 GLU A CA 1
ATOM 2385 C C . GLU A 1 301 ? -24.927 -3.577 46.022 1.00 57.39 301 GLU A C 1
ATOM 2386 O O . GLU A 1 301 ? -24.259 -2.925 45.232 1.00 62.33 301 GLU A O 1
ATOM 2392 N N . ALA A 1 302 ? -24.459 -4.685 46.598 1.00 50.15 302 ALA A N 1
ATOM 2393 C CA . ALA A 1 302 ? -23.070 -5.067 46.376 1.00 39.78 302 ALA A CA 1
ATOM 2394 C C . ALA A 1 302 ? -22.801 -5.427 44.928 1.00 34.07 302 ALA A C 1
ATOM 2395 O O . ALA A 1 302 ? -21.695 -5.161 44.472 1.00 34.33 302 ALA A O 1
ATOM 2397 N N . ARG A 1 303 ? -23.768 -6.085 44.270 1.00 42.01 303 ARG A N 1
ATOM 2398 C CA . ARG A 1 303 ? -23.671 -6.493 42.841 1.00 36.12 303 ARG A CA 1
ATOM 2399 C C . ARG A 1 303 ? -23.596 -5.226 42.012 1.00 34.58 303 ARG A C 1
ATOM 2400 O O . ARG A 1 303 ? -22.671 -5.003 41.177 1.00 31.73 303 ARG A O 1
ATOM 2408 N N . ARG A 1 304 ? -24.565 -4.353 42.250 1.00 37.26 304 ARG A N 1
ATOM 2409 C CA . ARG A 1 304 ? -24.519 -3.041 41.614 1.00 35.52 304 ARG A CA 1
ATOM 2410 C C . ARG A 1 304 ? -23.248 -2.330 41.843 1.00 33.44 304 ARG A C 1
ATOM 2411 O O . ARG A 1 304 ? -22.696 -1.753 40.854 1.00 35.58 304 ARG A O 1
ATOM 2419 N N . ARG A 1 305 ? -22.823 -2.191 43.080 1.00 32.72 305 ARG A N 1
ATOM 2420 C CA . ARG A 1 305 ? -21.605 -1.451 43.294 1.00 33.46 305 ARG A CA 1
ATOM 2421 C C . ARG A 1 305 ? -20.489 -2.040 42.490 1.00 31.96 305 ARG A C 1
ATOM 2422 O O . ARG A 1 305 ? -19.724 -1.276 41.975 1.00 32.01 305 ARG A O 1
ATOM 2430 N N . ALA A 1 306 ? -20.418 -3.371 42.381 1.00 27.28 306 ALA A N 1
ATOM 2431 C CA . ALA A 1 306 ? -19.267 -4.010 41.770 1.00 25.47 306 ALA A CA 1
ATOM 2432 C C . ALA A 1 306 ? -19.204 -3.741 40.249 1.00 24.60 306 ALA A C 1
ATOM 2433 O O . ALA A 1 306 ? -18.129 -3.456 39.698 1.00 27.49 306 ALA A O 1
ATOM 2435 N N . VAL A 1 307 ? -20.371 -3.790 39.619 1.00 22.07 307 VAL A N 1
ATOM 2436 C CA . VAL A 1 307 ? -20.491 -3.499 38.201 1.00 23.69 307 VAL A CA 1
ATOM 2437 C C . VAL A 1 307 ? -20.331 -2.006 37.931 1.00 21.99 307 VAL A C 1
ATOM 2438 O O . VAL A 1 307 ? -19.570 -1.619 37.046 1.00 21.21 307 VAL A O 1
ATOM 2442 N N . LEU A 1 308 ? -21.037 -1.149 38.685 1.00 24.47 308 LEU A N 1
ATOM 2443 C CA . LEU A 1 308 ? -20.864 0.266 38.588 1.00 22.04 308 LEU A CA 1
ATOM 2444 C C . LEU A 1 308 ? -19.427 0.661 38.823 1.00 21.29 308 LEU A C 1
ATOM 2445 O O . LEU A 1 308 ? -18.896 1.503 38.086 1.00 20.32 308 LEU A O 1
ATOM 2450 N N . ALA A 1 309 ? -18.784 0.039 39.831 1.00 19.78 309 ALA A N 1
ATOM 2451 C CA . ALA A 1 309 ? -17.382 0.345 40.140 1.00 23.68 309 ALA A CA 1
ATOM 2452 C C . ALA A 1 309 ? -16.482 -0.002 38.963 1.00 23.49 309 ALA A C 1
ATOM 2453 O O . ALA A 1 309 ? -15.543 0.735 38.682 1.00 23.54 309 ALA A O 1
ATOM 2455 N N . TYR A 1 310 ? -16.826 -1.078 38.260 1.00 24.31 310 TYR A N 1
ATOM 2456 C CA . TYR A 1 310 ? -16.054 -1.483 37.091 1.00 22.14 310 TYR A CA 1
ATOM 2457 C C . TYR A 1 310 ? -16.332 -0.534 35.924 1.00 17.83 310 TYR A C 1
ATOM 2458 O O . TYR A 1 310 ? -15.403 0.011 35.314 1.00 19.31 310 TYR A O 1
ATOM 2467 N N . ALA A 1 311 ? -17.605 -0.296 35.646 1.00 15.58 311 ALA A N 1
ATOM 2468 C CA . ALA A 1 311 ? -17.949 0.481 34.474 1.00 13.34 311 ALA A CA 1
ATOM 2469 C C . ALA A 1 311 ? -17.450 1.936 34.587 1.00 13.23 311 ALA A C 1
ATOM 2470 O O . ALA A 1 311 ? -17.073 2.563 33.600 1.00 13.41 311 ALA A O 1
ATOM 2472 N N . GLN A 1 312 ? -17.515 2.523 35.800 1.00 15.25 312 GLN A N 1
ATOM 2473 C CA . GLN A 1 312 ? -17.188 3.910 36.006 1.00 14.85 312 GLN A CA 1
ATOM 2474 C C . GLN A 1 312 ? -15.668 4.201 35.949 1.00 15.79 312 GLN A C 1
ATOM 2475 O O . GLN A 1 312 ? -15.279 5.365 35.905 1.00 17.59 312 GLN A O 1
ATOM 2481 N N . ALA A 1 313 ? -14.861 3.130 35.916 1.00 15.42 313 ALA A N 1
ATOM 2482 C CA . ALA A 1 313 ? -13.436 3.245 35.772 1.00 18.10 313 ALA A CA 1
ATOM 2483 C C . ALA A 1 313 ? -12.927 3.074 34.363 1.00 17.19 313 ALA A C 1
ATOM 2484 O O . ALA A 1 313 ? -11.731 3.072 34.158 1.00 21.38 313 ALA A O 1
ATOM 2486 N N . LEU A 1 314 ? -13.847 2.908 33.402 1.00 13.69 314 LEU A N 1
ATOM 2487 C CA . LEU A 1 314 ? -13.466 2.761 32.015 1.00 13.19 314 LEU A CA 1
ATOM 2488 C C . LEU A 1 314 ? -13.492 4.111 31.283 1.00 13.35 314 LEU A C 1
ATOM 2489 O O . LEU A 1 314 ? -14.082 5.057 31.744 1.00 14.17 314 LEU A O 1
ATOM 2494 N N . PRO A 1 315 ? -12.861 4.167 30.088 1.00 14.29 315 PRO A N 1
ATOM 2495 C CA . PRO A 1 315 ? -12.916 5.383 29.278 1.00 14.26 315 PRO A CA 1
ATOM 2496 C C . PRO A 1 315 ? -14.356 5.754 28.853 1.00 11.70 315 PRO A C 1
ATOM 2497 O O . PRO A 1 315 ? -14.695 6.910 28.798 1.00 15.62 315 PRO A O 1
ATOM 2501 N N . GLN A 1 316 ? -15.169 4.720 28.584 1.00 11.95 316 GLN A N 1
ATOM 2502 C CA . GLN A 1 316 ? -16.526 4.952 28.178 1.00 12.07 316 GLN A CA 1
ATOM 2503 C C . GLN A 1 316 ? -17.373 3.681 28.419 1.00 11.73 316 GLN A C 1
ATOM 2504 O O . GLN A 1 316 ? -16.945 2.538 28.208 1.00 11.52 316 GLN A O 1
ATOM 2510 N N . ALA A 1 317 ? -18.596 3.883 28.899 1.00 10.30 317 ALA A N 1
ATOM 2511 C CA . ALA A 1 317 ? -19.495 2.780 29.117 1.00 11.54 317 ALA A CA 1
ATOM 2512 C C . ALA A 1 317 ? -20.908 3.375 29.125 1.00 10.05 317 ALA A C 1
ATOM 2513 O O . ALA A 1 317 ? -21.109 4.548 29.476 1.00 11.52 317 ALA A O 1
ATOM 2515 N N . ILE A 1 318 ? -21.862 2.550 28.681 1.00 10.23 318 ILE A N 1
ATOM 2516 C CA . ILE A 1 318 ? -23.246 2.962 28.609 1.00 10.39 318 ILE A CA 1
ATOM 2517 C C . ILE A 1 318 ? -24.097 1.890 29.284 1.00 12.64 318 ILE A C 1
ATOM 2518 O O . ILE A 1 318 ? -24.009 0.706 28.970 1.00 12.25 318 ILE A O 1
ATOM 2523 N N . LEU A 1 319 ? -24.923 2.323 30.227 1.00 13.42 319 LEU A N 1
ATOM 2524 C CA . LEU A 1 319 ? -25.813 1.445 30.932 1.00 13.72 319 LEU A CA 1
ATOM 2525 C C . LEU A 1 319 ? -27.231 1.733 30.526 1.00 15.08 319 LEU A C 1
ATOM 2526 O O . LEU A 1 319 ? -27.585 2.866 30.308 1.00 22.99 319 LEU A O 1
ATOM 2531 N N . ALA A 1 320 ? -28.063 0.722 30.448 1.00 13.92 320 ALA A N 1
ATOM 2532 C CA . ALA A 1 320 ? -29.459 0.922 30.212 1.00 17.57 320 ALA A CA 1
ATOM 2533 C C . ALA A 1 320 ? -30.268 0.147 31.230 1.00 17.80 320 ALA A C 1
ATOM 2534 O O . ALA A 1 320 ? -30.130 -1.031 31.408 1.00 20.88 320 ALA A O 1
ATOM 2536 N N . GLY A 1 321 ? -31.190 0.839 31.862 1.00 24.62 321 GLY A N 1
ATOM 2537 C CA . GLY A 1 321 ? -32.019 0.209 32.878 1.00 28.39 321 GLY A CA 1
ATOM 2538 C C . GLY A 1 321 ? -33.210 1.069 33.179 1.00 31.59 321 GLY A C 1
ATOM 2539 O O . GLY A 1 321 ? -33.366 2.177 32.623 1.00 31.58 321 GLY A O 1
ATOM 2540 N N . LEU A 1 322 ? -34.057 0.590 34.074 1.00 33.99 322 LEU A N 1
ATOM 2541 C CA . LEU A 1 322 ? -35.247 1.395 34.440 1.00 39.73 322 LEU A CA 1
ATOM 2542 C C . LEU A 1 322 ? -34.847 2.676 35.143 1.00 41.69 322 LEU A C 1
ATOM 2543 O O . LEU A 1 322 ? -35.413 3.737 34.884 1.00 35.00 322 LEU A O 1
ATOM 2548 N N . GLU A 1 323 ? -33.824 2.591 35.982 1.00 40.27 323 GLU A N 1
ATOM 2549 C CA . GLU A 1 323 ? -33.252 3.756 36.634 1.00 34.60 323 GLU A CA 1
ATOM 2550 C C . GLU A 1 323 ? -31.775 3.797 36.366 1.00 38.24 323 GLU A C 1
ATOM 2551 O O . GLU A 1 323 ? -31.156 2.755 36.193 1.00 45.96 323 GLU A O 1
ATOM 2557 N N . ALA A 1 324 ? -31.236 5.017 36.307 1.00 32.07 324 ALA A N 1
ATOM 2558 C CA . ALA A 1 324 ? -29.816 5.254 36.196 1.00 31.34 324 ALA A CA 1
ATOM 2559 C C . ALA A 1 324 ? -29.198 5.272 37.609 1.00 25.17 324 ALA A C 1
ATOM 2560 O O . ALA A 1 324 ? -29.866 5.593 38.580 1.00 29.87 324 ALA A O 1
ATOM 2562 N N . PRO A 1 325 ? -27.901 4.947 37.729 1.00 31.78 325 PRO A N 1
ATOM 2563 C CA . PRO A 1 325 ? -27.223 5.301 38.969 1.00 32.07 325 PRO A CA 1
ATOM 2564 C C . PRO A 1 325 ? -27.311 6.805 39.188 1.00 30.36 325 PRO A C 1
ATOM 2565 O O . PRO A 1 325 ? -27.131 7.558 38.247 1.00 29.60 325 PRO A O 1
ATOM 2569 N N . PRO A 1 326 ? -27.445 7.261 40.433 1.00 31.68 326 PRO A N 1
ATOM 2570 C CA . PRO A 1 326 ? -27.380 8.692 40.605 1.00 29.97 326 PRO A CA 1
ATOM 2571 C C . PRO A 1 326 ? -25.999 9.234 40.266 1.00 26.17 326 PRO A C 1
ATOM 2572 O O . PRO A 1 326 ? -24.987 8.507 40.393 1.00 26.43 326 PRO A O 1
ATOM 2576 N N . GLY A 1 327 ? -26.023 10.466 39.754 1.00 28.31 327 GLY A N 1
ATOM 2577 C CA . GLY A 1 327 ? -24.873 11.217 39.372 1.00 32.37 327 GLY A CA 1
ATOM 2578 C C . GLY A 1 327 ? -24.355 10.828 38.029 1.00 32.31 327 GLY A C 1
ATOM 2579 O O . GLY A 1 327 ? -23.403 11.449 37.551 1.00 35.47 327 GLY A O 1
ATOM 2580 N N . VAL A 1 328 ? -24.941 9.801 37.404 1.00 24.15 328 VAL A N 1
ATOM 2581 C CA . VAL A 1 328 ? -24.530 9.422 36.029 1.00 21.19 328 VAL A CA 1
ATOM 2582 C C . VAL A 1 328 ? -25.302 10.243 35.015 1.00 17.17 328 VAL A C 1
ATOM 2583 O O . VAL A 1 328 ? -26.464 10.376 35.159 1.00 21.74 328 VAL A O 1
ATOM 2587 N N . PRO A 1 329 ? -24.599 10.920 34.117 1.00 19.57 329 PRO A N 1
ATOM 2588 C CA . PRO A 1 329 ? -25.282 11.649 33.031 1.00 17.38 329 PRO A CA 1
ATOM 2589 C C . PRO A 1 329 ? -26.273 10.712 32.338 1.00 17.94 329 PRO A C 1
ATOM 2590 O O . PRO A 1 329 ? -25.960 9.542 32.074 1.00 17.68 329 PRO A O 1
ATOM 2594 N N . VAL A 1 330 ? -27.446 11.242 32.032 1.00 17.97 330 VAL A N 1
ATOM 2595 C CA . VAL A 1 330 ? -28.519 10.402 31.466 1.00 19.66 330 VAL A CA 1
ATOM 2596 C C . VAL A 1 330 ? -28.987 10.985 30.128 1.00 22.30 330 VAL A C 1
ATOM 2597 O O . VAL A 1 330 ? -29.066 12.206 29.964 1.00 27.65 330 VAL A O 1
ATOM 2601 N N . CYS A 1 331 ? -29.345 10.082 29.236 1.00 21.86 331 CYS A N 1
ATOM 2602 C CA . CYS A 1 331 ? -29.917 10.377 27.900 1.00 23.91 331 CYS A CA 1
ATOM 2603 C C . CYS A 1 331 ? -31.241 9.599 27.860 1.00 28.19 331 CYS A C 1
ATOM 2604 O O . CYS A 1 331 ? -31.264 8.439 28.205 1.00 27.48 331 CYS A O 1
ATOM 2607 N N . SER A 1 332 ? -32.329 10.252 27.467 1.00 25.63 332 SER A N 1
ATOM 2608 C CA . SER A 1 332 ? -33.637 9.584 27.383 1.00 28.60 332 SER A CA 1
ATOM 2609 C C . SER A 1 332 ? -33.844 9.003 25.998 1.00 27.81 332 SER A C 1
ATOM 2610 O O . SER A 1 332 ? -33.426 9.601 24.988 1.00 27.73 332 SER A O 1
ATOM 2613 N N . VAL A 1 333 ? -34.529 7.854 25.984 1.00 25.88 333 VAL A N 1
ATOM 2614 C CA . VAL A 1 333 ? -34.929 7.178 24.768 1.00 29.18 333 VAL A CA 1
ATOM 2615 C C . VAL A 1 333 ? -36.439 7.149 24.766 1.00 33.50 333 VAL A C 1
ATOM 2616 O O . VAL A 1 333 ? -37.038 6.563 25.632 1.00 43.48 333 VAL A O 1
ATOM 2620 N N . VAL A 1 334 ? -37.038 7.846 23.814 1.00 32.62 334 VAL A N 1
ATOM 2621 C CA . VAL A 1 334 ? -38.474 7.941 23.755 1.00 34.17 334 VAL A CA 1
ATOM 2622 C C . VAL A 1 334 ? -38.853 7.905 22.288 1.00 34.67 334 VAL A C 1
ATOM 2623 O O . VAL A 1 334 ? -38.356 8.727 21.497 1.00 41.78 334 VAL A O 1
ATOM 2627 N N . ARG A 1 335 ? -39.722 6.960 21.928 1.00 30.09 335 ARG A N 1
ATOM 2628 C CA . ARG A 1 335 ? -40.177 6.793 20.555 1.00 27.47 335 ARG A CA 1
ATOM 2629 C C . ARG A 1 335 ? -38.978 6.595 19.589 1.00 34.73 335 ARG A C 1
ATOM 2630 O O . ARG A 1 335 ? -38.968 7.163 18.452 1.00 36.92 335 ARG A O 1
ATOM 2638 N N . GLY A 1 336 ? -37.960 5.837 20.051 1.00 31.35 336 GLY A N 1
ATOM 2639 C CA . GLY A 1 336 ? -36.871 5.357 19.157 1.00 35.10 336 GLY A CA 1
ATOM 2640 C C . GLY A 1 336 ? -35.762 6.364 18.943 1.00 34.73 336 GLY A C 1
ATOM 2641 O O . GLY A 1 336 ? -34.825 6.058 18.149 1.00 36.69 336 GLY A O 1
ATOM 2642 N N . VAL A 1 337 ? -35.833 7.506 19.693 1.00 30.25 337 VAL A N 1
ATOM 2643 C CA . VAL A 1 337 ? -34.908 8.663 19.552 1.00 30.04 337 VAL A CA 1
ATOM 2644 C C . VAL A 1 337 ? -34.283 9.065 20.902 1.00 33.14 337 VAL A C 1
ATOM 2645 O O . VAL A 1 337 ? -34.973 9.056 22.005 1.00 34.05 337 VAL A O 1
ATOM 2649 N N . VAL A 1 338 ? -32.980 9.395 20.847 1.00 34.91 338 VAL A N 1
ATOM 2650 C CA . VAL A 1 338 ? -32.222 9.709 22.044 1.00 29.42 338 VAL A CA 1
ATOM 2651 C C . VAL A 1 338 ? -32.057 11.192 22.104 1.00 30.57 338 VAL A C 1
ATOM 2652 O O . VAL A 1 338 ? -31.763 11.819 21.072 1.00 34.14 338 VAL A O 1
ATOM 2656 N N . LEU A 1 339 ? -32.287 11.720 23.294 1.00 36.16 339 LEU A N 1
ATOM 2657 C CA . LEU A 1 339 ? -32.000 13.095 23.673 1.00 35.29 339 LEU A CA 1
ATOM 2658 C C . LEU A 1 339 ? -30.983 13.089 24.857 1.00 42.27 339 LEU A C 1
ATOM 2659 O O . LEU A 1 339 ? -31.238 12.481 25.918 1.00 40.04 339 LEU A O 1
ATOM 2664 N N . CYS A 1 340 ? -29.855 13.762 24.680 1.00 44.12 340 CYS A N 1
ATOM 2665 C CA . CYS A 1 340 ? -28.855 13.843 25.719 1.00 35.49 340 CYS A CA 1
ATOM 2666 C C . CYS A 1 340 ? -28.983 15.289 26.180 1.00 43.59 340 CYS A C 1
ATOM 2667 O O . CYS A 1 340 ? -28.482 16.171 25.488 1.00 54.94 340 CYS A O 1
ATOM 2670 N N . PRO A 1 341 ? -29.726 15.551 27.299 1.00 47.20 341 PRO A N 1
ATOM 2671 C CA . PRO A 1 341 ? -29.874 16.946 27.769 1.00 51.34 341 PRO A CA 1
ATOM 2672 C C . PRO A 1 341 ? -28.652 17.490 28.532 1.00 59.72 341 PRO A C 1
ATOM 2673 O O . PRO A 1 341 ? -27.622 16.794 28.672 1.00 67.26 341 PRO A O 1
#